Protein AF-0000000075266789 (afdb_homodimer)

InterPro domains:
  IPR006015 Universal stress protein A family [PR01438] (8-26)
  IPR006015 Universal stress protein A family [PR01438] (134-146)
  IPR006015 Universal stress protein A family [PR01438] (152-174)
  IPR006016 UspA [PF00582] (9-174)
  IPR014729 Rossmann-like alpha/beta/alpha sandwich fold [G3DSA:3.40.50.620] (1-177)

Organism: NCBI:txid747725

Secondary structure (DSSP, 8-state):
----GGGSEEEEEE--SSHHHHHHHHHHHHHT--TTTEEEEEEEEE---TTS--S--------S---GGGS-EEEE-GGGHHHHHHHHTTSTTHHHHHHHHHHHHHHHHTTT--EEEEEEES-HHHHHHHHHHHS--SEEEEES--TT--TT-SS-HHHHHHHHH-SS-EEEE-GGG-/----GGGSEEEEEE--SSHHHHHHHHHHHHHT--TTTEEEEEEEEE---TTS--STT------S---GGGS-EEEE-GGGHHHHHHHHTTSTTHHHHHHHHHHHHHHHHTTT--EEEEEEES-HHHHHHHHHHHS--SEEEEES--TT--TT-SS-HHHHHHHHH-SS-EEEE-GGG-

pLDDT: mean 83.66, std 18.79, range [30.84, 98.56]

Sequence (356 aa):
MSVSITEKRRVAIAYDGSEDAQRLFDWAVKNIIRPETDHIILLSAVKRDDKTSGAGLFGKKETAAPKSDDLPMLSTTVSRVNEAIKETENLPHGQTARQRLEAMSLSLQQLNISSEVHILWGEAKALIPRFTEAHKVDLLIVGSRGLGAVKSVFLGSVSDTCLKECPCPVLVVRNATVMSVSITEKRRVAIAYDGSEDAQRLFDWAVKNIIRPETDHIILLSAVKRDDKTSGAGLFGKKETAAPKSDDLPMLSTTVSRVNEAIKETENLPHGQTARQRLEAMSLSLQQLNISSEVHILWGEAKALIPRFTEAHKVDLLIVGSRGLGAVKSVFLGSVSDTCLKECPCPVLVVRNATV

Nearest PDB structures (foldseek):
  1mjh-assembly1_B  TM=8.069E-01  e=8.846E-08  Methanocaldococcus jannaschii
  1mjh-assembly1_A  TM=8.067E-01  e=2.292E-07  Methanocaldococcus jannaschii
  3s3t-assembly1_A  TM=7.444E-01  e=2.772E-07  Lactiplantibacillus plantarum
  2z09-assembly1_A  TM=7.387E-01  e=2.151E-07  Thermus thermophilus
  5ahw-assembly2_D  TM=7.347E-01  e=1.172E-05  Mycolicibacterium smegmatis MC2 155

Radius of gyration: 22.39 Å; Cα contacts (8 Å, |Δi|>4): 627; chains: 2; bounding box: 50×68×54 Å

Structure (mmCIF, N/CA/C/O backbone):
data_AF-0000000075266789-model_v1
#
loop_
_entity.id
_entity.type
_entity.pdbx_description
1 polymer 'UspA domain-containing protein'
#
loop_
_atom_site.group_PDB
_atom_site.id
_atom_site.type_symbol
_atom_site.label_atom_id
_atom_site.label_alt_id
_atom_site.label_comp_id
_atom_site.label_asym_id
_atom_site.label_entity_id
_atom_site.label_seq_id
_atom_site.pdbx_PDB_ins_code
_atom_site.Cartn_x
_atom_site.Cartn_y
_atom_site.Cartn_z
_atom_site.occupancy
_atom_site.B_iso_or_equiv
_atom_site.auth_seq_id
_atom_site.auth_comp_id
_atom_site.auth_asym_id
_atom_site.auth_atom_id
_atom_site.pdbx_PDB_model_num
ATOM 1 N N . MET A 1 1 ? -25.172 -7.234 -8.102 1 42.03 1 MET A N 1
ATOM 2 C CA . MET A 1 1 ? -24.906 -7.461 -9.523 1 42.03 1 MET A CA 1
ATOM 3 C C . MET A 1 1 ? -23.453 -7.836 -9.758 1 42.03 1 MET A C 1
ATOM 5 O O . MET A 1 1 ? -22.547 -7.203 -9.203 1 42.03 1 MET A O 1
ATOM 9 N N . SER A 1 2 ? -23.203 -9.148 -9.977 1 47.88 2 SER A N 1
ATOM 10 C CA . SER A 1 2 ? -21.906 -9.734 -10.289 1 47.88 2 SER A CA 1
ATOM 11 C C . SER A 1 2 ? -21.156 -8.898 -11.32 1 47.88 2 SER A C 1
ATOM 13 O O . SER A 1 2 ? -21.625 -8.734 -12.453 1 47.88 2 SER A O 1
ATOM 15 N N . VAL A 1 3 ? -20.531 -7.797 -10.859 1 51.22 3 VAL A N 1
ATOM 16 C CA . VAL A 1 3 ? -19.766 -7 -11.812 1 51.22 3 VAL A CA 1
ATOM 17 C C . VAL A 1 3 ? -18.969 -7.922 -12.734 1 51.22 3 VAL A C 1
ATOM 19 O O . VAL A 1 3 ? -18.547 -9 -12.32 1 51.22 3 VAL A O 1
ATOM 22 N N . SER A 1 4 ? -19.188 -7.809 -14.008 1 55.56 4 SER A N 1
ATOM 23 C CA . SER A 1 4 ? -18.422 -8.586 -14.984 1 55.56 4 SER A CA 1
ATOM 24 C C . SER A 1 4 ? -16.938 -8.633 -14.625 1 55.56 4 SER A C 1
ATOM 26 O O . SER A 1 4 ? -16.422 -7.715 -13.984 1 55.56 4 SER A O 1
ATOM 28 N N . ILE A 1 5 ? -16.359 -9.82 -14.547 1 55.38 5 ILE A N 1
ATOM 29 C CA . ILE A 1 5 ? -14.953 -10.078 -14.211 1 55.38 5 ILE A CA 1
ATOM 30 C C . ILE A 1 5 ? -14.078 -8.977 -14.805 1 55.38 5 ILE A C 1
ATOM 32 O O . ILE A 1 5 ? -13.086 -8.57 -14.195 1 55.38 5 ILE A O 1
ATOM 36 N N . THR A 1 6 ? -14.555 -8.414 -15.875 1 64.88 6 THR A N 1
ATOM 37 C CA . THR A 1 6 ? -13.766 -7.422 -16.594 1 64.88 6 THR A CA 1
ATOM 38 C C . THR A 1 6 ? -13.781 -6.086 -15.859 1 64.88 6 THR A C 1
ATOM 40 O O . THR A 1 6 ? -12.883 -5.262 -16.047 1 64.88 6 THR A O 1
ATOM 43 N N . GLU A 1 7 ? -14.602 -6.008 -14.891 1 81.69 7 GLU A N 1
ATOM 44 C CA . GLU A 1 7 ? -14.734 -4.703 -14.242 1 81.69 7 GLU A CA 1
ATOM 45 C C . GLU A 1 7 ? -14.188 -4.742 -12.812 1 81.69 7 GLU A C 1
ATOM 47 O O . GLU A 1 7 ? -14.188 -3.727 -12.117 1 81.69 7 GLU A O 1
ATOM 52 N N . LYS A 1 8 ? -13.656 -5.988 -12.5 1 92.5 8 LYS A N 1
ATOM 53 C CA . LYS A 1 8 ? -13.195 -6.141 -11.125 1 92.5 8 LYS A CA 1
ATOM 54 C C . LYS A 1 8 ? -11.805 -5.543 -10.938 1 92.5 8 LYS A C 1
ATOM 56 O O . LYS A 1 8 ? -10.969 -5.613 -11.844 1 92.5 8 LYS A O 1
ATOM 61 N N . ARG A 1 9 ? -11.648 -4.969 -9.805 1 95.56 9 ARG A N 1
ATOM 62 C CA . ARG A 1 9 ? -10.312 -4.559 -9.406 1 95.56 9 ARG A CA 1
ATOM 63 C C . ARG A 1 9 ? -9.391 -5.766 -9.25 1 95.56 9 ARG A C 1
ATOM 65 O O . ARG A 1 9 ? -9.734 -6.723 -8.555 1 95.56 9 ARG A O 1
ATOM 72 N N . ARG A 1 10 ? -8.273 -5.75 -9.93 1 97.44 10 ARG A N 1
ATOM 73 C CA . ARG A 1 10 ? -7.328 -6.863 -9.906 1 97.44 10 ARG A CA 1
ATOM 74 C C . ARG A 1 10 ? -6.219 -6.617 -8.891 1 97.44 10 ARG A C 1
ATOM 76 O O . ARG A 1 10 ? -5.371 -5.742 -9.086 1 97.44 10 ARG A O 1
ATOM 83 N N . VAL A 1 11 ? -6.215 -7.406 -7.828 1 98.25 11 VAL A N 1
ATOM 84 C CA . VAL A 1 11 ? -5.258 -7.254 -6.738 1 98.25 11 VAL A CA 1
ATOM 85 C C . VAL A 1 11 ? -4.293 -8.438 -6.727 1 98.25 11 VAL A C 1
ATOM 87 O O . VAL A 1 11 ? -4.703 -9.578 -6.508 1 98.25 11 VAL A O 1
ATOM 90 N N . ALA A 1 12 ? -3.035 -8.117 -6.984 1 98.56 12 ALA A N 1
ATOM 91 C CA . ALA A 1 12 ? -2.006 -9.148 -6.941 1 98.56 12 ALA A CA 1
ATOM 92 C C . ALA A 1 12 ? -1.354 -9.219 -5.562 1 98.56 12 ALA A C 1
ATOM 94 O O . ALA A 1 12 ? -1.086 -8.188 -4.941 1 98.56 12 ALA A O 1
ATOM 95 N N . ILE A 1 13 ? -1.176 -10.398 -5.07 1 98.31 13 ILE A N 1
ATOM 96 C CA . ILE A 1 13 ? -0.512 -10.648 -3.793 1 98.31 13 ILE A CA 1
ATOM 97 C C . ILE A 1 13 ? 0.671 -11.586 -4.004 1 98.31 13 ILE A C 1
ATOM 99 O O . ILE A 1 13 ? 0.507 -12.695 -4.52 1 98.31 13 ILE A O 1
ATOM 103 N N . ALA A 1 14 ? 1.859 -11.102 -3.631 1 97.44 14 ALA A N 1
ATOM 104 C CA . ALA A 1 14 ? 3.039 -11.961 -3.67 1 97.44 14 ALA A CA 1
ATOM 105 C C . ALA A 1 14 ? 3.035 -12.953 -2.512 1 97.44 14 ALA A C 1
ATOM 107 O O . ALA A 1 14 ? 2.742 -12.586 -1.372 1 97.44 14 ALA A O 1
ATOM 108 N N . TYR A 1 15 ? 3.369 -14.195 -2.824 1 94.94 15 TYR A N 1
ATOM 109 C CA . TYR A 1 15 ? 3.275 -15.297 -1.874 1 94.94 15 TYR A CA 1
ATOM 110 C C . TYR A 1 15 ? 4.457 -16.25 -2.021 1 94.94 15 TYR A C 1
ATOM 112 O O . TYR A 1 15 ? 4.609 -16.906 -3.053 1 94.94 15 TYR A O 1
ATOM 120 N N . ASP A 1 16 ? 5.238 -16.391 -0.976 1 92 16 ASP A N 1
ATOM 121 C CA . ASP A 1 16 ? 6.441 -17.219 -1.118 1 92 16 ASP A CA 1
ATOM 122 C C . ASP A 1 16 ? 6.316 -18.516 -0.337 1 92 16 ASP A C 1
ATOM 124 O O . ASP A 1 16 ? 7.285 -19.266 -0.212 1 92 16 ASP A O 1
ATOM 128 N N . GLY A 1 17 ? 5.148 -18.797 0.257 1 91.12 17 GLY A N 1
ATOM 129 C CA . GLY A 1 17 ? 4.91 -20.062 0.935 1 91.12 17 GLY A CA 1
ATOM 130 C C . GLY A 1 17 ? 5.301 -20.031 2.4 1 91.12 17 GLY A C 1
ATOM 131 O O . GLY A 1 17 ? 5.082 -21.016 3.123 1 91.12 17 GLY A O 1
ATOM 132 N N . SER A 1 18 ? 5.902 -18.922 2.857 1 90.06 18 SER A N 1
ATOM 133 C CA . SER A 1 18 ? 6.301 -18.812 4.258 1 90.06 18 SER A CA 1
ATOM 134 C C . SER A 1 18 ? 5.098 -18.516 5.148 1 90.06 18 SER A C 1
ATOM 136 O O . SER A 1 18 ? 4.012 -18.203 4.656 1 90.06 18 SER A O 1
ATOM 138 N N . GLU A 1 19 ? 5.27 -18.703 6.461 1 90 19 GLU A N 1
ATOM 139 C CA . GLU A 1 19 ? 4.242 -18.344 7.434 1 90 19 GLU A CA 1
ATOM 140 C C . GLU A 1 19 ? 3.91 -16.844 7.363 1 90 19 GLU A C 1
ATOM 142 O O . GLU A 1 19 ? 2.75 -16.453 7.508 1 90 19 GLU A O 1
ATOM 147 N N . ASP A 1 20 ? 4.922 -16.094 7.098 1 90.62 20 ASP A N 1
ATOM 148 C CA . ASP A 1 20 ? 4.723 -14.648 6.977 1 90.62 20 ASP A CA 1
ATOM 149 C C . ASP A 1 20 ? 3.852 -14.312 5.766 1 90.62 20 ASP A C 1
ATOM 151 O O . ASP A 1 20 ? 3.021 -13.406 5.824 1 90.62 20 ASP A O 1
ATOM 155 N N . ALA A 1 21 ? 4.062 -15.023 4.699 1 92.88 21 ALA A N 1
ATOM 156 C CA . ALA A 1 21 ? 3.246 -14.812 3.504 1 92.88 21 ALA A CA 1
ATOM 157 C C . ALA A 1 21 ? 1.784 -15.164 3.77 1 92.88 21 ALA A C 1
ATOM 159 O O . ALA A 1 21 ? 0.879 -14.492 3.268 1 92.88 21 ALA A O 1
ATOM 160 N N . GLN A 1 22 ? 1.592 -16.219 4.578 1 93.44 22 GLN A N 1
ATOM 161 C CA . GLN A 1 22 ? 0.225 -16.578 4.938 1 93.44 22 GLN A CA 1
ATOM 162 C C . GLN A 1 22 ? -0.43 -15.492 5.785 1 93.44 22 GLN A C 1
ATOM 164 O O . GLN A 1 22 ? -1.587 -15.133 5.559 1 93.44 22 GLN A O 1
ATOM 169 N N . ARG A 1 23 ? 0.272 -15.016 6.73 1 93.88 23 ARG A N 1
ATOM 170 C CA . ARG A 1 23 ? -0.241 -13.93 7.559 1 93.88 23 ARG A CA 1
ATOM 171 C C . ARG A 1 23 ? -0.567 -12.703 6.711 1 93.88 23 ARG A C 1
ATOM 173 O O . ARG A 1 23 ? -1.593 -12.055 6.922 1 93.88 23 ARG A O 1
ATOM 180 N N . LEU A 1 24 ? 0.31 -12.453 5.77 1 95 24 LEU A N 1
ATOM 181 C CA . LEU A 1 24 ? 0.078 -11.344 4.855 1 95 24 LEU A CA 1
ATOM 182 C C . LEU A 1 24 ? -1.199 -11.562 4.051 1 95 24 LEU A C 1
ATOM 184 O O . LEU A 1 24 ? -1.998 -10.633 3.885 1 95 24 LEU A O 1
ATOM 188 N N . PHE A 1 25 ? -1.361 -12.695 3.594 1 95.25 25 PHE A N 1
ATOM 189 C CA . PHE A 1 25 ? -2.557 -13.031 2.828 1 95.25 25 PHE A CA 1
ATOM 190 C C . PHE A 1 25 ? -3.814 -12.797 3.658 1 95.25 25 PHE A C 1
ATOM 192 O O . PHE A 1 25 ? -4.738 -12.109 3.213 1 95.25 25 PHE A O 1
ATOM 199 N N . ASP A 1 26 ? -3.807 -13.328 4.84 1 95.44 26 ASP A N 1
ATOM 200 C CA . ASP A 1 26 ? -4.965 -13.195 5.719 1 95.44 26 ASP A CA 1
ATOM 201 C C . ASP A 1 26 ? -5.254 -11.727 6.023 1 95.44 26 ASP A C 1
ATOM 203 O O . ASP A 1 26 ? -6.41 -11.289 5.98 1 95.44 26 ASP A O 1
ATOM 207 N N . TRP A 1 27 ? -4.234 -11.008 6.301 1 95.75 27 TRP A N 1
ATOM 208 C CA . TRP A 1 27 ? -4.375 -9.586 6.582 1 95.75 27 TRP A CA 1
ATOM 209 C C . TRP A 1 27 ? -4.926 -8.836 5.371 1 95.75 27 TRP A C 1
ATOM 211 O O . TRP A 1 27 ? -5.805 -7.98 5.512 1 95.75 27 TRP A O 1
ATOM 221 N N . ALA A 1 28 ? -4.391 -9.117 4.168 1 96.94 28 ALA A N 1
ATOM 222 C CA . ALA A 1 28 ? -4.82 -8.453 2.938 1 96.94 28 ALA A CA 1
ATOM 223 C C . ALA A 1 28 ? -6.297 -8.719 2.658 1 96.94 28 ALA A C 1
ATOM 225 O O . ALA A 1 28 ? -7.031 -7.812 2.264 1 96.94 28 ALA A O 1
ATOM 226 N N . VAL A 1 29 ? -6.699 -9.914 2.863 1 95.88 29 VAL A N 1
ATOM 227 C CA . VAL A 1 29 ? -8.094 -10.297 2.652 1 95.88 29 VAL A CA 1
ATOM 228 C C . VAL A 1 29 ? -8.992 -9.516 3.607 1 95.88 29 VAL A C 1
ATOM 230 O O . VAL A 1 29 ? -10.031 -8.984 3.197 1 95.88 29 VAL A O 1
ATOM 233 N N . LYS A 1 30 ? -8.531 -9.375 4.789 1 94.19 30 LYS A N 1
ATOM 234 C CA . LYS A 1 30 ? -9.328 -8.719 5.82 1 94.19 30 LYS A CA 1
ATOM 235 C C . LYS A 1 30 ? -9.352 -7.207 5.613 1 94.19 30 LYS A C 1
ATOM 237 O O . LYS A 1 30 ? -10.391 -6.566 5.809 1 94.19 30 LYS A O 1
ATOM 242 N N . ASN A 1 31 ? -8.297 -6.648 5.137 1 95.06 31 ASN A N 1
ATOM 243 C CA . ASN A 1 31 ? -8.148 -5.199 5.254 1 95.06 31 ASN A CA 1
ATOM 244 C C . ASN A 1 31 ? -8.211 -4.52 3.889 1 95.06 31 ASN A C 1
ATOM 246 O O . ASN A 1 31 ? -8.453 -3.312 3.805 1 95.06 31 ASN A O 1
ATOM 250 N N . ILE A 1 32 ? -7.969 -5.254 2.844 1 97.12 32 ILE A N 1
ATOM 251 C CA . ILE A 1 32 ? -7.82 -4.602 1.548 1 97.12 32 ILE A CA 1
ATOM 252 C C . ILE A 1 32 ? -8.844 -5.16 0.566 1 97.12 32 ILE A C 1
ATOM 254 O O . ILE A 1 32 ? -9.531 -4.402 -0.126 1 97.12 32 ILE A O 1
ATOM 258 N N . ILE A 1 33 ? -9.047 -6.453 0.526 1 96.75 33 ILE A N 1
ATOM 259 C CA . ILE A 1 33 ? -9.805 -7.145 -0.511 1 96.75 33 ILE A CA 1
ATOM 260 C C . ILE A 1 33 ? -11.297 -6.918 -0.299 1 96.75 33 ILE A C 1
ATOM 262 O O . ILE A 1 33 ? -11.789 -6.977 0.833 1 96.75 33 ILE A O 1
ATOM 266 N N . ARG A 1 34 ? -11.922 -6.664 -1.347 1 94.31 34 ARG A N 1
ATOM 267 C CA . ARG A 1 34 ? -13.375 -6.633 -1.427 1 94.31 34 ARG A CA 1
ATOM 268 C C . ARG A 1 34 ? -13.906 -7.82 -2.227 1 94.31 34 ARG A C 1
ATOM 270 O O . ARG A 1 34 ? -13.844 -7.82 -3.457 1 94.31 34 ARG A O 1
ATOM 277 N N . PRO A 1 35 ? -14.461 -8.773 -1.57 1 91.44 35 PRO A N 1
ATOM 278 C CA . PRO A 1 35 ? -14.812 -10.039 -2.225 1 91.44 35 PRO A CA 1
ATOM 279 C C . PRO A 1 35 ? -15.758 -9.852 -3.41 1 91.44 35 PRO A C 1
ATOM 281 O O . PRO A 1 35 ? -15.656 -10.57 -4.406 1 91.44 35 PRO A O 1
ATOM 284 N N . GLU A 1 36 ? -16.547 -8.867 -3.367 1 90.06 36 GLU A N 1
ATOM 285 C CA . GLU A 1 36 ? -17.578 -8.719 -4.387 1 90.06 36 GLU A CA 1
ATOM 286 C C . GLU A 1 36 ? -17.031 -8.023 -5.629 1 90.06 36 GLU A C 1
ATOM 288 O O . GLU A 1 36 ? -17.531 -8.219 -6.734 1 90.06 36 GLU A O 1
ATOM 293 N N . THR A 1 37 ? -15.984 -7.293 -5.434 1 93.56 37 THR A N 1
ATOM 294 C CA . THR A 1 37 ? -15.594 -6.434 -6.547 1 93.56 37 THR A CA 1
ATOM 295 C C . THR A 1 37 ? -14.148 -6.691 -6.949 1 93.56 37 THR A C 1
ATOM 297 O O . THR A 1 37 ? -13.664 -6.145 -7.945 1 93.56 37 THR A O 1
ATOM 300 N N . ASP A 1 38 ? -13.5 -7.613 -6.246 1 96.31 38 ASP A N 1
ATOM 301 C CA . ASP A 1 38 ? -12.086 -7.812 -6.523 1 96.31 38 ASP A CA 1
ATOM 302 C C . ASP A 1 38 ? -11.844 -9.164 -7.188 1 96.31 38 ASP A C 1
ATOM 304 O O . ASP A 1 38 ? -12.656 -10.086 -7.055 1 96.31 38 ASP A O 1
ATOM 308 N N . HIS A 1 39 ? -10.828 -9.172 -7.957 1 96.81 39 HIS A N 1
ATOM 309 C CA . HIS A 1 39 ? -10.188 -10.375 -8.461 1 96.81 39 HIS A CA 1
ATOM 310 C C . HIS A 1 39 ? -8.789 -10.539 -7.867 1 96.81 39 HIS A C 1
ATOM 312 O O . HIS A 1 39 ? -7.938 -9.664 -8.023 1 96.81 39 HIS A O 1
ATOM 318 N N . ILE A 1 40 ? -8.586 -11.672 -7.172 1 97.5 40 ILE A N 1
ATOM 319 C CA . ILE A 1 40 ? -7.297 -11.875 -6.516 1 97.5 40 ILE A CA 1
ATOM 320 C C . ILE A 1 40 ? -6.355 -12.633 -7.449 1 97.5 40 ILE A C 1
ATOM 322 O O . ILE A 1 40 ? -6.738 -13.648 -8.031 1 97.5 40 ILE A O 1
ATOM 326 N N . ILE A 1 41 ? -5.156 -12.117 -7.605 1 97.81 41 ILE A N 1
ATOM 327 C CA . ILE A 1 41 ? -4.066 -12.781 -8.312 1 97.81 41 ILE A CA 1
ATOM 328 C C . ILE A 1 41 ? -2.977 -13.18 -7.324 1 97.81 41 ILE A C 1
ATOM 330 O O . ILE A 1 41 ? -2.27 -12.328 -6.789 1 97.81 41 ILE A O 1
ATOM 334 N N . LEU A 1 42 ? -2.83 -14.422 -7.051 1 97.69 42 LEU A N 1
ATOM 335 C CA . LEU A 1 42 ? -1.76 -14.891 -6.176 1 97.69 42 LEU A CA 1
ATOM 336 C C . LEU A 1 42 ? -0.529 -15.281 -6.984 1 97.69 42 LEU A C 1
ATOM 338 O O . LEU A 1 42 ? -0.619 -16.109 -7.895 1 97.69 42 LEU A O 1
ATOM 342 N N . LEU A 1 43 ? 0.566 -14.648 -6.668 1 97.62 43 LEU A N 1
ATOM 343 C CA . LEU A 1 43 ? 1.812 -14.836 -7.402 1 97.62 43 LEU A CA 1
ATOM 344 C C . LEU A 1 43 ? 2.871 -15.484 -6.52 1 97.62 43 LEU A C 1
ATOM 346 O O . LEU A 1 43 ? 3.131 -15.023 -5.41 1 97.62 43 LEU A O 1
ATOM 350 N N . SER A 1 44 ? 3.477 -16.516 -7.055 1 96.62 44 SER A N 1
ATOM 351 C CA . SER A 1 44 ? 4.605 -17.141 -6.371 1 96.62 44 SER A CA 1
ATOM 352 C C . SER A 1 44 ? 5.738 -17.438 -7.344 1 96.62 44 SER A C 1
ATOM 354 O O . SER A 1 44 ? 5.52 -18.062 -8.383 1 96.62 44 SER A O 1
ATOM 356 N N . ALA A 1 45 ? 6.879 -16.984 -6.992 1 95 45 ALA A N 1
ATOM 357 C CA . ALA A 1 45 ? 8.055 -17.297 -7.793 1 95 45 ALA A CA 1
ATOM 358 C C . ALA A 1 45 ? 8.797 -18.516 -7.23 1 95 45 ALA A C 1
ATOM 360 O O . ALA A 1 45 ? 8.945 -18.641 -6.012 1 95 45 ALA A O 1
ATOM 361 N N . VAL A 1 46 ? 9.172 -19.375 -8.094 1 91.62 46 VAL A N 1
ATOM 362 C CA . VAL A 1 46 ? 9.945 -20.562 -7.738 1 91.62 46 VAL A CA 1
ATOM 363 C C . VAL A 1 46 ? 11.25 -20.594 -8.531 1 91.62 46 VAL A C 1
ATOM 365 O O . VAL A 1 46 ? 11.234 -20.641 -9.766 1 91.62 46 VAL A O 1
ATOM 368 N N . LYS A 1 47 ? 12.383 -20.359 -7.758 1 82.5 47 LYS A N 1
ATOM 369 C CA . LYS A 1 47 ? 13.695 -20.328 -8.406 1 82.5 47 LYS A CA 1
ATOM 370 C C . LYS A 1 47 ? 14.062 -21.688 -8.984 1 82.5 47 LYS A C 1
ATOM 372 O O . LYS A 1 47 ? 13.828 -22.719 -8.344 1 82.5 47 LYS A O 1
ATOM 377 N N . ARG A 1 48 ? 14.469 -21.609 -10.273 1 64.94 48 ARG A N 1
ATOM 378 C CA . ARG A 1 48 ? 14.977 -22.828 -10.898 1 64.94 48 ARG A CA 1
ATOM 379 C C . ARG A 1 48 ? 16.375 -23.156 -10.398 1 64.94 48 ARG A C 1
ATOM 381 O O . ARG A 1 48 ? 17.203 -22.266 -10.195 1 64.94 48 ARG A O 1
ATOM 388 N N . ASP A 1 49 ? 16.562 -23.969 -9.523 1 53.38 49 ASP A N 1
ATOM 389 C CA . ASP A 1 49 ? 17.938 -24.391 -9.234 1 53.38 49 ASP A CA 1
ATOM 390 C C . ASP A 1 49 ? 18.766 -24.5 -10.516 1 53.38 49 ASP A C 1
ATOM 392 O O . ASP A 1 49 ? 18.344 -25.172 -11.461 1 53.38 49 ASP A O 1
ATOM 396 N N . ASP A 1 50 ? 19.328 -23.422 -11.023 1 44.62 50 ASP A N 1
ATOM 397 C CA . ASP A 1 50 ? 20.219 -23.484 -12.172 1 44.62 50 ASP A CA 1
ATOM 398 C C . ASP A 1 50 ? 21.156 -24.688 -12.102 1 44.62 50 ASP A C 1
ATOM 400 O O . ASP A 1 50 ? 22.219 -24.703 -12.727 1 44.62 50 ASP A O 1
ATOM 404 N N . LYS A 1 51 ? 21.234 -25.656 -11.359 1 43.78 51 LYS A N 1
ATOM 405 C CA . LYS A 1 51 ? 22.344 -26.516 -11.805 1 43.78 51 LYS A CA 1
ATOM 406 C C . LYS A 1 51 ? 22.281 -26.75 -13.312 1 43.78 51 LYS A C 1
ATOM 408 O O . LYS A 1 51 ? 23.281 -27.062 -13.938 1 43.78 51 LYS A O 1
ATOM 413 N N . THR A 1 52 ? 21.234 -27.109 -13.922 1 37.75 52 THR A N 1
ATOM 414 C CA . THR A 1 52 ? 21.391 -27.547 -15.305 1 37.75 52 THR A CA 1
ATOM 415 C C . THR A 1 52 ? 21.344 -26.359 -16.266 1 37.75 52 THR A C 1
ATOM 417 O O . THR A 1 52 ? 21.219 -26.547 -17.469 1 37.75 52 THR A O 1
ATOM 420 N N . SER A 1 53 ? 20.891 -25.219 -15.969 1 38.66 53 SER A N 1
ATOM 421 C CA . SER A 1 53 ? 20.859 -24.281 -17.094 1 38.66 53 SER A CA 1
ATOM 422 C C . SER A 1 53 ? 22.266 -23.875 -17.516 1 38.66 53 SER A C 1
ATOM 424 O O . SER A 1 53 ? 23.062 -23.422 -16.703 1 38.66 53 SER A O 1
ATOM 426 N N . GLY A 1 54 ? 22.906 -24.484 -18.531 1 34.75 54 GLY A N 1
ATOM 427 C CA . GLY A 1 54 ? 23.922 -23.906 -19.406 1 34.75 54 GLY A CA 1
ATOM 428 C C . GLY A 1 54 ? 23.688 -22.438 -19.703 1 34.75 54 GLY A C 1
ATOM 429 O O . GLY A 1 54 ? 22.547 -21.984 -19.75 1 34.75 54 GLY A O 1
ATOM 430 N N . ALA A 1 55 ? 24.5 -21.406 -19.266 1 37.53 55 ALA A N 1
ATOM 431 C CA . ALA A 1 55 ? 24.688 -19.969 -19.422 1 37.53 55 ALA A CA 1
ATOM 432 C C . ALA A 1 55 ? 24.25 -19.5 -20.812 1 37.53 55 ALA A C 1
ATOM 434 O O . ALA A 1 55 ? 24.312 -18.312 -21.109 1 37.53 55 ALA A O 1
ATOM 435 N N . GLY A 1 56 ? 24.281 -20.328 -21.859 1 33.22 56 GLY A N 1
ATOM 436 C CA . GLY A 1 56 ? 24.562 -19.797 -23.188 1 33.22 56 GLY A CA 1
ATOM 437 C C . GLY A 1 56 ? 23.5 -18.828 -23.672 1 33.22 56 GLY A C 1
ATOM 438 O O . GLY A 1 56 ? 23.828 -17.766 -24.219 1 33.22 56 GLY A O 1
ATOM 439 N N . LEU A 1 57 ? 22.234 -19.266 -24.062 1 31.11 57 LEU A N 1
ATOM 440 C CA . LEU A 1 57 ? 21.531 -18.656 -25.203 1 31.11 57 LEU A CA 1
ATOM 441 C C . LEU A 1 57 ? 20.734 -17.438 -24.75 1 31.11 57 LEU A C 1
ATOM 443 O O . LEU A 1 57 ? 19.812 -17 -25.438 1 31.11 57 LEU A O 1
ATOM 447 N N . PHE A 1 58 ? 20.781 -16.953 -23.453 1 35.91 58 PHE A N 1
ATOM 448 C CA . PHE A 1 58 ? 19.938 -15.773 -23.375 1 35.91 58 PHE A CA 1
ATOM 449 C C . PHE A 1 58 ? 20.5 -14.648 -24.25 1 35.91 58 PHE A C 1
ATOM 451 O O . PHE A 1 58 ? 21.438 -13.969 -23.844 1 35.91 58 PHE A O 1
ATOM 458 N N . GLY A 1 59 ? 20.594 -14.797 -25.422 1 32.22 59 GLY A N 1
ATOM 459 C CA . GLY A 1 59 ? 20.875 -13.688 -26.328 1 32.22 59 GLY A CA 1
ATOM 460 C C . GLY A 1 59 ? 20.125 -12.422 -25.969 1 32.22 59 GLY A C 1
ATOM 461 O O . GLY A 1 59 ? 19.109 -12.477 -25.266 1 32.22 59 GLY A O 1
ATOM 462 N N . LYS A 1 60 ? 20.703 -11.266 -25.969 1 34.19 60 LYS A N 1
ATOM 463 C CA . LYS A 1 60 ? 20.422 -9.844 -25.812 1 34.19 60 LYS A CA 1
ATOM 464 C C . LYS A 1 60 ? 19.078 -9.492 -26.438 1 34.19 60 LYS A C 1
ATOM 466 O O . LYS A 1 60 ? 18.781 -8.312 -26.672 1 34.19 60 LYS A O 1
ATOM 471 N N . LYS A 1 61 ? 18.344 -10.398 -27.156 1 31.3 61 LYS A N 1
ATOM 472 C CA . LYS A 1 61 ? 17.594 -9.641 -28.156 1 31.3 61 LYS A CA 1
ATOM 473 C C . LYS A 1 61 ? 16.766 -8.539 -27.484 1 31.3 61 LYS A C 1
ATOM 475 O O . LYS A 1 61 ? 16.578 -8.547 -26.266 1 31.3 61 LYS A O 1
ATOM 480 N N . GLU A 1 62 ? 15.547 -8.094 -28.188 1 33.66 62 GLU A N 1
ATOM 481 C CA . GLU A 1 62 ? 14.789 -6.883 -28.5 1 33.66 62 GLU A CA 1
ATOM 482 C C . GLU A 1 62 ? 13.992 -6.414 -27.281 1 33.66 62 GLU A C 1
ATOM 484 O O . GLU A 1 62 ? 13.602 -7.223 -26.438 1 33.66 62 GLU A O 1
ATOM 489 N N . THR A 1 63 ? 14.023 -5.125 -26.891 1 37.25 63 THR A N 1
ATOM 490 C CA . THR A 1 63 ? 13.5 -4.023 -26.109 1 37.25 63 THR A CA 1
ATOM 491 C C . THR A 1 63 ? 12 -4.188 -25.875 1 37.25 63 THR A C 1
ATOM 493 O O . THR A 1 63 ? 11.336 -3.271 -25.391 1 37.25 63 THR A O 1
ATOM 496 N N . ALA A 1 64 ? 11.266 -5.027 -26.625 1 37.75 64 ALA A N 1
ATOM 497 C CA . ALA A 1 64 ? 9.812 -4.844 -26.609 1 37.75 64 ALA A CA 1
ATOM 498 C C . ALA A 1 64 ? 9.219 -5.375 -25.297 1 37.75 64 ALA A C 1
ATOM 500 O O . ALA A 1 64 ? 9.766 -6.285 -24.688 1 37.75 64 ALA A O 1
ATOM 501 N N . ALA A 1 65 ? 8.297 -4.582 -24.75 1 44.03 65 ALA A N 1
ATOM 502 C CA . ALA A 1 65 ? 7.512 -4.969 -23.578 1 44.03 65 ALA A CA 1
ATOM 503 C C . ALA A 1 65 ? 7.125 -6.441 -23.641 1 44.03 65 ALA A C 1
ATOM 505 O O . ALA A 1 65 ? 6.609 -6.914 -24.656 1 44.03 65 ALA A O 1
ATOM 506 N N . PRO A 1 66 ? 7.781 -7.43 -22.891 1 46.94 66 PRO A N 1
ATOM 507 C CA . PRO A 1 66 ? 7.379 -8.828 -23.016 1 46.94 66 PRO A CA 1
ATOM 508 C C . PRO A 1 66 ? 5.863 -9.008 -23.078 1 46.94 66 PRO A C 1
ATOM 510 O O . PRO A 1 66 ? 5.121 -8.25 -22.453 1 46.94 66 PRO A O 1
ATOM 513 N N . LYS A 1 67 ? 5.355 -9.43 -24.172 1 50.69 67 LYS A N 1
ATOM 514 C CA . LYS A 1 67 ? 3.957 -9.852 -24.266 1 50.69 67 LYS A CA 1
ATOM 515 C C . LYS A 1 67 ? 3.627 -10.906 -23.203 1 50.69 67 LYS A C 1
ATOM 517 O O . LYS A 1 67 ? 4.5 -11.672 -22.797 1 50.69 67 LYS A O 1
ATOM 522 N N . SER A 1 68 ? 2.455 -10.727 -22.344 1 54.34 68 SER A N 1
ATOM 523 C CA . SER A 1 68 ? 1.969 -11.672 -21.344 1 54.34 68 SER A CA 1
ATOM 524 C C . SER A 1 68 ? 2.379 -13.102 -21.688 1 54.34 68 SER A C 1
ATOM 526 O O . SER A 1 68 ? 2.74 -13.883 -20.812 1 54.34 68 SER A O 1
ATOM 528 N N . ASP A 1 69 ? 2.475 -13.406 -22.969 1 60.38 69 ASP A N 1
ATOM 529 C CA . ASP A 1 69 ? 2.652 -14.766 -23.469 1 60.38 69 ASP A CA 1
ATOM 530 C C . ASP A 1 69 ? 4.098 -15.227 -23.297 1 60.38 69 ASP A C 1
ATOM 532 O O . ASP A 1 69 ? 4.391 -16.422 -23.391 1 60.38 69 ASP A O 1
ATOM 536 N N . ASP A 1 70 ? 4.883 -14.305 -22.75 1 73.75 70 ASP A N 1
ATOM 537 C CA . ASP A 1 70 ? 6.293 -14.672 -22.828 1 73.75 70 ASP A CA 1
ATOM 538 C C . ASP A 1 70 ? 6.887 -14.852 -21.438 1 73.75 70 ASP A C 1
ATOM 540 O O . ASP A 1 70 ? 8.07 -15.164 -21.297 1 73.75 70 ASP A O 1
ATOM 544 N N . LEU A 1 71 ? 5.957 -14.883 -20.422 1 88.38 71 LEU A N 1
ATOM 545 C CA . LEU A 1 71 ? 6.535 -15.07 -19.094 1 88.38 71 LEU A CA 1
ATOM 546 C C . LEU A 1 71 ? 6.602 -16.547 -18.734 1 88.38 71 LEU A C 1
ATOM 548 O O . LEU A 1 71 ? 5.664 -17.297 -19 1 88.38 71 LEU A O 1
ATOM 552 N N . PRO A 1 72 ? 7.754 -17.031 -18.312 1 90.19 72 PRO A N 1
ATOM 553 C CA . PRO A 1 72 ? 7.801 -18.391 -17.797 1 90.19 72 PRO A CA 1
ATOM 554 C C . PRO A 1 72 ? 6.945 -18.594 -16.547 1 90.19 72 PRO A C 1
ATOM 556 O O . PRO A 1 72 ? 7.359 -18.234 -15.445 1 90.19 72 PRO A O 1
ATOM 559 N N . MET A 1 73 ? 5.75 -19.141 -16.875 1 92.38 73 MET A N 1
ATOM 560 C CA . MET A 1 73 ? 4.848 -19.266 -15.742 1 92.38 73 MET A CA 1
ATOM 561 C C . MET A 1 73 ? 3.818 -20.375 -15.977 1 92.38 73 MET A C 1
ATOM 563 O O . MET A 1 73 ? 3.582 -20.766 -17.125 1 92.38 73 MET A O 1
ATOM 567 N N . LEU A 1 74 ? 3.395 -20.875 -14.938 1 92.44 74 LEU A N 1
ATOM 568 C CA . LEU A 1 74 ? 2.211 -21.719 -14.906 1 92.44 74 LEU A CA 1
ATOM 569 C C . LEU A 1 74 ? 1.022 -20.984 -14.305 1 92.44 74 LEU A C 1
ATOM 571 O O . LEU A 1 74 ? 1.136 -20.391 -13.227 1 92.44 74 LEU A O 1
ATOM 575 N N . SER A 1 75 ? -0.044 -20.969 -15.055 1 95.06 75 SER A N 1
ATOM 576 C CA . SER A 1 75 ? -1.249 -20.266 -14.625 1 95.06 75 SER A CA 1
ATOM 577 C C . SER A 1 75 ? -2.412 -21.219 -14.43 1 95.06 75 SER A C 1
ATOM 579 O O . SER A 1 75 ? -2.598 -22.156 -15.219 1 95.06 75 SER A O 1
ATOM 581 N N . THR A 1 76 ? -3.152 -21 -13.328 1 94.69 76 THR A N 1
ATOM 582 C CA . THR A 1 76 ? -4.312 -21.859 -13.094 1 94.69 76 THR A CA 1
ATOM 583 C C . THR A 1 76 ? -5.328 -21.141 -12.195 1 94.69 76 THR A C 1
ATOM 585 O O . THR A 1 76 ? -5.141 -19.984 -11.836 1 94.69 76 THR A O 1
ATOM 588 N N . THR A 1 77 ? -6.461 -21.75 -12.016 1 93.88 77 THR A N 1
ATOM 589 C CA . THR A 1 77 ? -7.496 -21.312 -11.086 1 93.88 77 THR A CA 1
ATOM 590 C C . THR A 1 77 ? -7.703 -22.344 -9.984 1 93.88 77 THR A C 1
ATOM 592 O O . THR A 1 77 ? -7.203 -23.469 -10.07 1 93.88 77 THR A O 1
ATOM 595 N N . VAL A 1 78 ? -8.438 -21.859 -9.031 1 91.56 78 VAL A N 1
ATOM 596 C CA . VAL A 1 78 ? -8.68 -22.734 -7.891 1 91.56 78 VAL A CA 1
ATOM 597 C C . VAL A 1 78 ? -9.398 -24 -8.359 1 91.56 78 VAL A C 1
ATOM 599 O O . VAL A 1 78 ? -9.102 -25.094 -7.895 1 91.56 78 VAL A O 1
ATOM 602 N N . SER A 1 79 ? -10.242 -23.875 -9.297 1 91.06 79 SER A N 1
ATOM 603 C CA . SER A 1 79 ? -11.039 -25 -9.773 1 91.06 79 SER A CA 1
ATOM 604 C C . SER A 1 79 ? -10.211 -25.953 -10.625 1 91.06 79 SER A C 1
ATOM 606 O O . SER A 1 79 ? -10.586 -27.109 -10.805 1 91.06 79 SER A O 1
ATOM 608 N N . ARG A 1 80 ? -9.047 -25.594 -11.07 1 93.19 80 ARG A N 1
ATOM 609 C CA . ARG A 1 80 ? -8.242 -26.422 -11.969 1 93.19 80 ARG A CA 1
ATOM 610 C C . ARG A 1 80 ? -6.883 -26.734 -11.359 1 93.19 80 ARG A C 1
ATOM 612 O O . ARG A 1 80 ? -5.949 -27.125 -12.07 1 93.19 80 ARG A O 1
ATOM 619 N N . VAL A 1 81 ? -6.844 -26.531 -10.133 1 93.19 81 VAL A N 1
ATOM 620 C CA . VAL A 1 81 ? -5.543 -26.594 -9.469 1 93.19 81 VAL A CA 1
ATOM 621 C C . VAL A 1 81 ? -4.988 -28.016 -9.562 1 93.19 81 VAL A C 1
ATOM 623 O O . VAL A 1 81 ? -3.777 -28.203 -9.695 1 93.19 81 VAL A O 1
ATOM 626 N N . ASN A 1 82 ? -5.754 -29 -9.531 1 92.56 82 ASN A N 1
ATOM 627 C CA . ASN A 1 82 ? -5.297 -30.391 -9.594 1 92.56 82 ASN A CA 1
ATOM 628 C C . ASN A 1 82 ? -4.605 -30.688 -10.914 1 92.56 82 ASN A C 1
ATOM 630 O O . ASN A 1 82 ? -3.609 -31.422 -10.945 1 92.56 82 ASN A O 1
ATOM 634 N N . GLU A 1 83 ? -5.148 -30.172 -11.961 1 92.94 83 GLU A N 1
ATOM 635 C CA . GLU A 1 83 ? -4.512 -30.312 -13.266 1 92.94 83 GLU A CA 1
ATOM 636 C C . GLU A 1 83 ? -3.135 -29.656 -13.289 1 92.94 83 GLU A C 1
ATOM 638 O O . GLU A 1 83 ? -2.18 -30.219 -13.828 1 92.94 83 GLU A O 1
ATOM 643 N N . ALA A 1 84 ? -3.102 -28.516 -12.727 1 91.5 84 ALA A N 1
ATOM 644 C CA . ALA A 1 84 ? -1.839 -27.781 -12.672 1 91.5 84 ALA A CA 1
ATOM 645 C C . ALA A 1 84 ? -0.806 -28.531 -11.836 1 91.5 84 ALA A C 1
ATOM 647 O O . ALA A 1 84 ? 0.372 -28.594 -12.203 1 91.5 84 ALA A O 1
ATOM 648 N N . ILE A 1 85 ? -1.218 -29.094 -10.766 1 91.62 85 ILE A N 1
ATOM 649 C CA . ILE A 1 85 ? -0.328 -29.844 -9.883 1 91.62 85 ILE A CA 1
ATOM 650 C C . ILE A 1 85 ? 0.279 -31.016 -10.641 1 91.62 85 ILE A C 1
ATOM 652 O O . ILE A 1 85 ? 1.48 -31.281 -10.547 1 91.62 85 ILE A O 1
ATOM 656 N N . LYS A 1 86 ? -0.488 -31.641 -11.383 1 90.81 86 LYS A N 1
ATOM 657 C CA . LYS A 1 86 ? -0.004 -32.781 -12.18 1 90.81 86 LYS A CA 1
ATOM 658 C C . LYS A 1 86 ? 1.067 -32.312 -13.172 1 90.81 86 LYS A C 1
ATOM 660 O O . LYS A 1 86 ? 2.037 -33.031 -13.414 1 90.81 86 LYS A O 1
ATOM 665 N N . GLU A 1 87 ? 0.799 -31.156 -13.656 1 87.62 87 GLU A N 1
ATOM 666 C CA . GLU A 1 87 ? 1.734 -30.609 -14.641 1 87.62 87 GLU A CA 1
ATOM 667 C C . GLU A 1 87 ? 3.092 -30.312 -14.008 1 87.62 87 GLU A C 1
ATOM 669 O O . GLU A 1 87 ? 4.117 -30.344 -14.688 1 87.62 87 GLU A O 1
ATOM 674 N N . THR A 1 88 ? 3.088 -30.047 -12.781 1 86.19 88 THR A N 1
ATOM 675 C CA . THR A 1 88 ? 4.336 -29.656 -12.125 1 86.19 88 THR A CA 1
ATOM 676 C C . THR A 1 88 ? 5.152 -30.906 -11.766 1 86.19 88 THR A C 1
ATOM 678 O O . THR A 1 88 ? 6.352 -30.797 -11.492 1 86.19 88 THR A O 1
ATOM 681 N N . GLU A 1 89 ? 4.562 -32.062 -11.625 1 81.38 89 GLU A N 1
ATOM 682 C CA . GLU A 1 89 ? 5.199 -33.281 -11.156 1 81.38 89 GLU A CA 1
ATOM 683 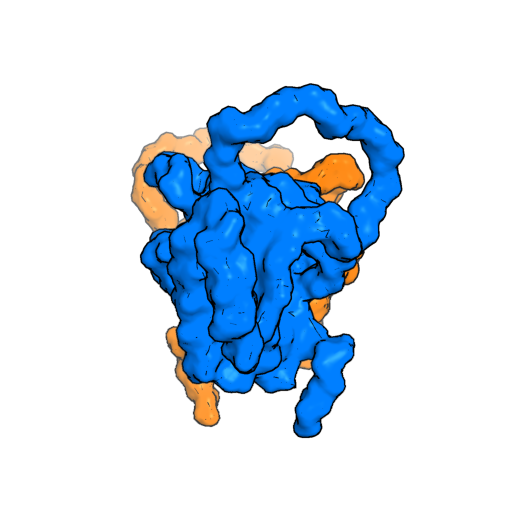C C . GLU A 1 89 ? 6.43 -33.625 -11.992 1 81.38 89 GLU A C 1
ATOM 685 O O . GLU A 1 89 ? 7.41 -34.156 -11.469 1 81.38 89 GLU A O 1
ATOM 690 N N . ASN A 1 90 ? 6.477 -33.219 -13.25 1 77.75 90 ASN A N 1
ATOM 691 C CA . ASN A 1 90 ? 7.578 -33.594 -14.133 1 77.75 90 ASN A CA 1
ATOM 692 C C . ASN A 1 90 ? 8.555 -32.438 -14.328 1 77.75 90 ASN A C 1
ATOM 694 O O . ASN A 1 90 ? 9.461 -32.531 -15.156 1 77.75 90 ASN A O 1
ATOM 698 N N . LEU A 1 91 ? 8.266 -31.406 -13.57 1 77.81 91 LEU A N 1
ATOM 699 C CA . LEU A 1 91 ? 9.109 -30.234 -13.734 1 77.81 91 LEU A CA 1
ATOM 700 C C . LEU A 1 91 ? 10.18 -30.188 -12.648 1 77.81 91 LEU A C 1
ATOM 702 O O . LEU A 1 91 ? 9.984 -30.719 -11.555 1 77.81 91 LEU A O 1
ATOM 706 N N . PRO A 1 92 ? 11.414 -29.656 -13.055 1 75.38 92 PRO A N 1
ATOM 707 C CA . PRO A 1 92 ? 12.359 -29.359 -11.977 1 75.38 92 PRO A CA 1
ATOM 708 C C . PRO A 1 92 ? 11.75 -28.469 -10.891 1 75.38 92 PRO A C 1
ATOM 710 O O . PRO A 1 92 ? 10.992 -27.547 -11.195 1 75.38 92 PRO A O 1
ATOM 713 N N . HIS A 1 93 ? 11.852 -28.75 -9.672 1 79.06 93 HIS A N 1
ATOM 714 C CA . HIS A 1 93 ? 11.297 -28.047 -8.523 1 79.06 93 HIS A CA 1
ATOM 715 C C . HIS A 1 93 ? 9.789 -28.219 -8.438 1 79.06 93 HIS A C 1
ATOM 717 O O . HIS A 1 93 ? 9.078 -27.359 -7.918 1 79.06 93 HIS A O 1
ATOM 723 N N . GLY A 1 94 ? 9.375 -29.234 -9.039 1 83.19 94 GLY A N 1
ATOM 724 C CA . GLY A 1 94 ? 7.961 -29.562 -9.07 1 83.19 94 GLY A CA 1
ATOM 725 C C . GLY A 1 94 ? 7.34 -29.672 -7.695 1 83.19 94 GLY A C 1
ATOM 726 O O . GLY A 1 94 ? 6.199 -29.266 -7.484 1 83.19 94 GLY A O 1
ATOM 727 N N . GLN A 1 95 ? 8.18 -30.109 -6.758 1 86.75 95 GLN A N 1
ATOM 728 C CA . GLN A 1 95 ? 7.637 -30.297 -5.418 1 86.75 95 GLN A CA 1
ATOM 729 C C . GLN A 1 95 ? 7.316 -28.953 -4.766 1 86.75 95 GLN A C 1
ATOM 731 O O . GLN A 1 95 ? 6.262 -28.797 -4.148 1 86.75 95 GLN A O 1
ATOM 736 N N . THR A 1 96 ? 8.242 -28.078 -4.93 1 90.38 96 THR A N 1
ATOM 737 C CA . THR A 1 96 ? 8.008 -26.75 -4.371 1 90.38 96 THR A CA 1
ATOM 738 C C . THR A 1 96 ? 6.809 -26.094 -5.039 1 90.38 96 THR A C 1
ATOM 740 O O . THR A 1 96 ? 5.957 -25.516 -4.363 1 90.38 96 THR A O 1
ATOM 743 N N . ALA A 1 97 ? 6.742 -26.203 -6.312 1 92 97 ALA A N 1
ATOM 744 C CA . ALA A 1 97 ? 5.621 -25.641 -7.059 1 92 97 ALA A CA 1
ATOM 745 C C . ALA A 1 97 ? 4.301 -26.266 -6.617 1 92 97 ALA A C 1
ATOM 747 O O . ALA A 1 97 ? 3.303 -25.562 -6.438 1 92 97 ALA A O 1
ATOM 748 N N . ARG A 1 98 ? 4.367 -27.547 -6.473 1 92.12 98 ARG A N 1
ATOM 749 C CA . ARG A 1 98 ? 3.176 -28.25 -6.016 1 92.12 98 ARG A CA 1
ATOM 750 C C . ARG A 1 98 ? 2.717 -27.719 -4.66 1 92.12 98 ARG A C 1
ATOM 752 O O . ARG A 1 98 ? 1.537 -27.422 -4.473 1 92.12 98 ARG A O 1
ATOM 759 N N . GLN A 1 99 ? 3.633 -27.625 -3.777 1 93.31 99 GLN A N 1
ATOM 760 C CA . GLN A 1 99 ? 3.311 -27.156 -2.434 1 93.31 99 GLN A CA 1
ATOM 761 C C . GLN A 1 99 ? 2.73 -25.75 -2.469 1 93.31 99 GLN A C 1
ATOM 763 O O . GLN A 1 99 ? 1.768 -25.453 -1.759 1 93.31 99 GLN A O 1
ATOM 768 N N . ARG A 1 100 ? 3.328 -24.938 -3.271 1 93.5 100 ARG A N 1
ATOM 769 C CA . ARG A 1 100 ? 2.844 -23.562 -3.416 1 93.5 100 ARG A CA 1
ATOM 770 C C . ARG A 1 100 ? 1.423 -23.547 -3.971 1 93.5 100 ARG A C 1
ATOM 772 O O . ARG A 1 100 ? 0.561 -22.828 -3.455 1 93.5 100 ARG A O 1
ATOM 779 N N . LEU A 1 101 ? 1.239 -24.297 -4.992 1 93.06 101 LEU A N 1
ATOM 780 C CA . LEU A 1 101 ? -0.073 -24.359 -5.629 1 93.06 101 LEU A CA 1
ATOM 781 C C . LEU A 1 101 ? -1.135 -24.812 -4.637 1 93.06 101 LEU A C 1
ATOM 783 O O . LEU A 1 101 ? -2.213 -24.219 -4.555 1 93.06 101 LEU A O 1
ATOM 787 N N . GLU A 1 102 ? -0.811 -25.812 -3.928 1 93.44 102 GLU A N 1
ATOM 788 C CA . GLU A 1 102 ? -1.749 -26.344 -2.949 1 93.44 102 GLU A CA 1
ATOM 789 C C . GLU A 1 102 ? -2.066 -25.328 -1.862 1 93.44 102 GLU A C 1
ATOM 791 O O . GLU A 1 102 ? -3.234 -25.094 -1.542 1 93.44 102 GLU A O 1
ATOM 796 N N . ALA A 1 103 ? -1.06 -24.75 -1.338 1 93.56 103 ALA A N 1
ATOM 797 C CA . ALA A 1 103 ? -1.234 -23.781 -0.261 1 93.56 103 ALA A CA 1
ATOM 798 C C . ALA A 1 103 ? -2.047 -22.578 -0.734 1 93.56 103 ALA A C 1
ATOM 800 O O . ALA A 1 103 ? -2.992 -22.156 -0.063 1 93.56 103 ALA A O 1
ATOM 801 N N . MET A 1 104 ? -1.696 -22.062 -1.856 1 93.62 104 MET A N 1
ATOM 802 C CA . MET A 1 104 ? -2.385 -20.906 -2.418 1 93.62 104 MET A CA 1
ATOM 803 C C . MET A 1 104 ? -3.844 -21.219 -2.715 1 93.62 104 MET A C 1
ATOM 805 O O . MET A 1 104 ? -4.738 -20.438 -2.385 1 93.62 104 MET A O 1
ATOM 809 N N . SER A 1 105 ? -4.016 -22.359 -3.324 1 93 105 SER A N 1
ATOM 810 C CA . SER A 1 105 ? -5.371 -22.75 -3.686 1 93 105 SER A CA 1
ATOM 811 C C . SER A 1 105 ? -6.238 -22.953 -2.445 1 93 105 SER A C 1
ATOM 813 O O . SER A 1 105 ? -7.402 -22.562 -2.42 1 93 105 SER A O 1
ATOM 815 N N . LEU A 1 106 ? -5.703 -23.531 -1.468 1 91.69 106 LEU A N 1
ATOM 816 C CA . LEU A 1 106 ? -6.434 -23.75 -0.224 1 91.69 106 LEU A CA 1
ATOM 817 C C . LEU A 1 106 ? -6.855 -22.438 0.401 1 91.69 106 LEU A C 1
ATOM 819 O O . LEU A 1 106 ? -7.992 -22.281 0.848 1 91.69 106 LEU A O 1
ATOM 823 N N . SER A 1 107 ? -5.957 -21.5 0.411 1 91.31 107 SER A N 1
ATOM 824 C CA . SER A 1 107 ? -6.234 -20.188 0.961 1 91.31 107 SER A CA 1
ATOM 825 C C . SER A 1 107 ? -7.359 -19.484 0.199 1 91.31 107 SER A C 1
ATOM 827 O O . SER A 1 107 ? -8.234 -18.859 0.804 1 91.31 107 SER A O 1
ATOM 829 N N . LEU A 1 108 ? -7.434 -19.641 -1.061 1 93.62 108 LEU A N 1
ATOM 830 C CA . LEU A 1 108 ? -8.406 -18.969 -1.906 1 93.62 108 LEU A CA 1
ATOM 831 C C . LEU A 1 108 ? -9.758 -19.672 -1.862 1 93.62 108 LEU A C 1
ATOM 833 O O . LEU A 1 108 ? -10.805 -19.031 -1.946 1 93.62 108 LEU A O 1
ATOM 837 N N . GLN A 1 109 ? -9.734 -20.969 -1.825 1 89.31 109 GLN A N 1
ATOM 838 C CA . GLN A 1 109 ? -10.953 -21.75 -1.801 1 89.31 109 GLN A CA 1
ATOM 839 C C . GLN A 1 109 ? -11.836 -21.375 -0.618 1 89.31 109 GLN A C 1
ATOM 841 O O . GLN A 1 109 ? -13.062 -21.359 -0.73 1 89.31 109 GLN A O 1
ATOM 846 N N . GLN A 1 110 ? -11.273 -20.938 0.381 1 86.75 110 GLN A N 1
ATOM 847 C CA . GLN A 1 110 ? -12 -20.594 1.596 1 86.75 110 GLN A CA 1
ATOM 848 C C . GLN A 1 110 ? -12.703 -19.234 1.445 1 86.75 110 GLN A C 1
ATOM 850 O O . GLN A 1 110 ? -13.648 -18.938 2.174 1 86.75 110 GLN A O 1
ATOM 855 N N . LEU A 1 111 ? -12.414 -18.375 0.558 1 88.25 111 LEU A N 1
ATOM 856 C CA . LEU A 1 111 ? -12.898 -17 0.452 1 88.25 111 LEU A CA 1
ATOM 857 C C . LEU A 1 111 ? -14.023 -16.906 -0.579 1 88.25 111 LEU A C 1
ATOM 859 O O . LEU A 1 111 ? -14.836 -15.977 -0.525 1 88.25 111 LEU A O 1
ATOM 863 N N . ASN A 1 112 ? -14.289 -17.844 -1.438 1 84.31 112 ASN A N 1
ATOM 864 C CA . ASN A 1 112 ? -15.258 -17.75 -2.527 1 84.31 112 ASN A CA 1
ATOM 865 C C . ASN A 1 112 ? -15.117 -16.438 -3.287 1 84.31 112 ASN A C 1
ATOM 867 O O . ASN A 1 112 ? -16.094 -15.719 -3.488 1 84.31 112 ASN A O 1
ATOM 871 N N . ILE A 1 113 ? -14.039 -15.977 -3.637 1 91.38 113 ILE A N 1
ATOM 872 C CA . ILE A 1 113 ? -13.711 -14.766 -4.379 1 91.38 113 ILE A CA 1
ATOM 873 C C . ILE A 1 113 ? -13.07 -15.141 -5.715 1 91.38 113 ILE A C 1
ATOM 875 O O . ILE A 1 113 ? -12.328 -16.109 -5.805 1 91.38 113 ILE A O 1
ATOM 879 N N . SER A 1 114 ? -13.43 -14.414 -6.758 1 94.06 114 SER A N 1
ATOM 880 C CA . SER A 1 114 ? -12.742 -14.578 -8.031 1 94.06 114 SER A CA 1
ATOM 881 C C . SER A 1 114 ? -11.227 -14.492 -7.867 1 94.06 114 SER A C 1
ATOM 883 O O . SER A 1 114 ? -10.727 -13.555 -7.234 1 94.06 114 SER A O 1
ATOM 885 N N . SER A 1 115 ? -10.57 -15.57 -8.352 1 95.88 115 SER A N 1
ATOM 886 C CA . SER A 1 115 ? -9.133 -15.57 -8.109 1 95.88 115 SER A CA 1
ATOM 887 C C . SER A 1 115 ? -8.398 -16.406 -9.148 1 95.88 115 SER A C 1
ATOM 889 O O . SER A 1 115 ? -9.016 -17.156 -9.906 1 95.88 115 SER A O 1
ATOM 891 N N . GLU A 1 116 ? -7.129 -16.156 -9.211 1 96.25 116 GLU A N 1
ATOM 892 C CA . GLU A 1 116 ? -6.211 -16.953 -10.023 1 96.25 116 GLU A CA 1
ATOM 893 C C . GLU A 1 116 ? -4.855 -17.109 -9.336 1 96.25 116 GLU A C 1
ATOM 895 O O . GLU A 1 116 ? -4.52 -16.328 -8.445 1 96.25 116 GLU A O 1
ATOM 900 N N . VAL A 1 117 ? -4.152 -18.188 -9.758 1 96.5 117 VAL A N 1
ATOM 901 C CA . VAL A 1 117 ? -2.859 -18.516 -9.172 1 96.5 117 VAL A CA 1
ATOM 902 C C . VAL A 1 117 ? -1.803 -18.641 -10.266 1 96.5 117 VAL A C 1
ATOM 904 O O . VAL A 1 117 ? -2.049 -19.234 -11.312 1 96.5 117 VAL A O 1
ATOM 907 N N . HIS A 1 118 ? -0.668 -18.031 -9.984 1 96.25 118 HIS A N 1
ATOM 908 C CA . HIS A 1 118 ? 0.437 -18.125 -10.938 1 96.25 118 HIS A CA 1
ATOM 909 C C . HIS A 1 118 ? 1.73 -18.531 -10.242 1 96.25 118 HIS A C 1
ATOM 911 O O . HIS A 1 118 ? 2.111 -17.938 -9.227 1 96.25 118 HIS A O 1
ATOM 917 N N . ILE A 1 119 ? 2.346 -19.547 -10.797 1 95.5 119 ILE A N 1
ATOM 918 C CA . ILE A 1 119 ? 3.729 -19.859 -10.461 1 95.5 119 ILE A CA 1
ATOM 919 C C . ILE A 1 119 ? 4.664 -19.25 -11.5 1 95.5 119 ILE A C 1
ATOM 921 O O . ILE A 1 119 ? 4.543 -19.516 -12.695 1 95.5 119 ILE A O 1
ATOM 925 N N . LEU A 1 120 ? 5.492 -18.406 -11.023 1 94.94 120 LEU A N 1
ATOM 926 C CA . LEU A 1 120 ? 6.512 -17.797 -11.875 1 94.94 120 LEU A CA 1
ATOM 927 C C . LEU A 1 120 ? 7.832 -18.547 -11.766 1 94.94 120 LEU A C 1
ATOM 929 O O . LEU A 1 120 ? 8.391 -18.688 -10.672 1 94.94 120 LEU A O 1
ATOM 933 N N . TRP A 1 121 ? 8.367 -19.016 -12.867 1 93.31 121 TRP A N 1
ATOM 934 C CA . TRP A 1 121 ? 9.602 -19.797 -12.852 1 93.31 121 TRP A CA 1
ATOM 935 C C . TRP A 1 121 ? 10.82 -18.875 -12.922 1 93.31 121 TRP A C 1
ATOM 937 O O . TRP A 1 121 ? 11.289 -18.547 -14.016 1 93.31 121 TRP A O 1
ATOM 947 N N . GLY A 1 122 ? 11.359 -18.578 -11.773 1 92.81 122 GLY A N 1
ATOM 948 C CA . GLY A 1 122 ? 12.508 -17.688 -11.703 1 92.81 122 GLY A CA 1
ATOM 949 C C . GLY A 1 122 ? 12.523 -16.828 -10.461 1 92.81 122 GLY A C 1
ATOM 950 O O . GLY A 1 122 ? 11.992 -17.219 -9.414 1 92.81 122 GLY A O 1
ATOM 951 N N . GLU A 1 123 ? 13.211 -15.688 -10.523 1 92.94 123 GLU A N 1
ATOM 952 C CA . GLU A 1 123 ? 13.375 -14.805 -9.375 1 92.94 123 GLU A CA 1
ATOM 953 C C . GLU A 1 123 ? 12.172 -13.867 -9.227 1 92.94 123 GLU A C 1
ATOM 955 O O . GLU A 1 123 ? 11.773 -13.203 -10.188 1 92.94 123 GLU A O 1
ATOM 960 N N . ALA A 1 124 ? 11.727 -13.812 -8.047 1 95.19 124 ALA A N 1
ATOM 961 C CA . ALA A 1 124 ? 10.586 -12.938 -7.754 1 95.19 124 ALA A CA 1
ATOM 962 C C . ALA A 1 124 ? 10.906 -11.484 -8.117 1 95.19 124 ALA A C 1
ATOM 964 O O . ALA A 1 124 ? 10.086 -10.805 -8.734 1 95.19 124 ALA A O 1
ATOM 965 N N . LYS A 1 125 ? 12.086 -11.094 -7.785 1 94.44 125 LYS A N 1
ATOM 966 C CA . LYS A 1 125 ? 12.508 -9.711 -7.996 1 94.44 125 LYS A CA 1
ATOM 967 C C . LYS A 1 125 ? 12.398 -9.32 -9.469 1 94.44 125 LYS A C 1
ATOM 969 O O . LYS A 1 125 ? 12.086 -8.164 -9.789 1 94.44 125 LYS A O 1
ATOM 974 N N . ALA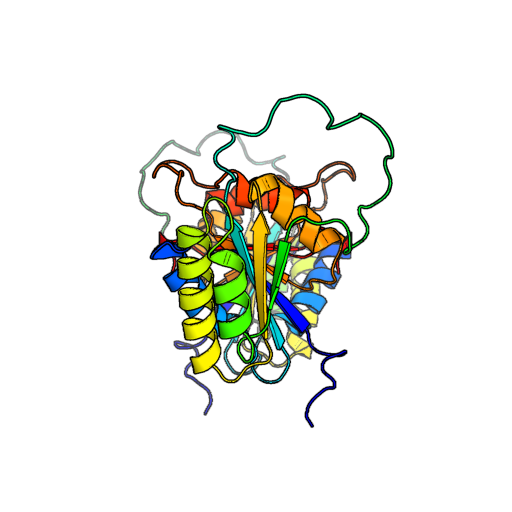 A 1 126 ? 12.57 -10.25 -10.297 1 94.88 126 ALA A N 1
ATOM 975 C CA . ALA A 1 126 ? 12.547 -9.992 -11.734 1 94.88 126 ALA A CA 1
ATOM 976 C C . ALA A 1 126 ? 11.141 -10.219 -12.297 1 94.88 126 ALA A C 1
ATOM 978 O O . ALA A 1 126 ? 10.656 -9.422 -13.102 1 94.88 126 ALA A O 1
ATOM 979 N N . LEU A 1 127 ? 10.484 -11.211 -11.875 1 96.5 127 LEU A N 1
ATOM 980 C CA . LEU A 1 127 ? 9.32 -11.695 -12.609 1 96.5 127 LEU A CA 1
ATOM 981 C C . LEU A 1 127 ? 8.039 -11.039 -12.094 1 96.5 127 LEU A C 1
ATOM 983 O O . LEU A 1 127 ? 7.074 -10.883 -12.836 1 96.5 127 LEU A O 1
ATOM 987 N N . ILE A 1 128 ? 8 -10.602 -10.836 1 97.31 128 ILE A N 1
ATOM 988 C CA . ILE A 1 128 ? 6.785 -9.977 -10.32 1 97.31 128 ILE A CA 1
ATOM 989 C C . ILE A 1 128 ? 6.562 -8.633 -11.023 1 97.31 128 ILE A C 1
ATOM 991 O O . ILE A 1 128 ? 5.477 -8.375 -11.547 1 97.31 128 ILE A O 1
ATOM 995 N N . PRO A 1 129 ? 7.602 -7.793 -11.141 1 97.12 129 PRO A N 1
ATOM 996 C CA . PRO A 1 129 ? 7.391 -6.57 -11.914 1 97.12 129 PRO A CA 1
ATOM 997 C C . PRO A 1 129 ? 7.023 -6.848 -13.367 1 97.12 129 PRO A C 1
ATOM 999 O O . PRO A 1 129 ? 6.137 -6.191 -13.922 1 97.12 129 PRO A O 1
ATOM 1002 N N . ARG A 1 130 ? 7.645 -7.816 -13.945 1 97.12 130 ARG A N 1
ATOM 1003 C CA . ARG A 1 130 ? 7.336 -8.148 -15.328 1 97.12 130 ARG A CA 1
ATOM 1004 C C . ARG A 1 130 ? 5.883 -8.586 -15.477 1 97.12 130 ARG A C 1
ATOM 1006 O O . ARG A 1 130 ? 5.223 -8.242 -16.453 1 97.12 130 ARG A O 1
ATOM 1013 N N . PHE A 1 131 ? 5.461 -9.344 -14.531 1 97.62 131 PHE A N 1
ATOM 1014 C CA . PHE A 1 131 ? 4.066 -9.766 -14.555 1 97.62 131 PHE A CA 1
ATOM 1015 C C . PHE A 1 131 ? 3.131 -8.562 -14.531 1 97.62 131 PHE A C 1
ATOM 1017 O O . PHE A 1 131 ? 2.184 -8.492 -15.32 1 97.62 131 PHE A O 1
ATOM 1024 N N . THR A 1 132 ? 3.422 -7.605 -13.641 1 96.94 132 THR A N 1
ATOM 1025 C CA . THR A 1 132 ? 2.541 -6.453 -13.477 1 96.94 132 THR A CA 1
ATOM 1026 C C . THR A 1 132 ? 2.635 -5.523 -14.688 1 96.94 132 THR A C 1
ATOM 1028 O O . THR A 1 132 ? 1.759 -4.684 -14.898 1 96.94 132 THR A O 1
ATOM 1031 N N . GLU A 1 133 ? 3.633 -5.656 -15.445 1 95.38 133 GLU A N 1
ATOM 1032 C CA . GLU A 1 133 ? 3.754 -4.906 -16.688 1 95.38 133 GLU A CA 1
ATOM 1033 C C . GLU A 1 133 ? 2.961 -5.574 -17.812 1 95.38 133 GLU A C 1
ATOM 1035 O O . GLU A 1 133 ? 2.371 -4.891 -18.656 1 95.38 133 GLU A O 1
ATOM 1040 N N . ALA A 1 134 ? 2.943 -6.844 -17.766 1 96.06 134 ALA A N 1
ATOM 1041 C CA . ALA A 1 134 ? 2.346 -7.621 -18.844 1 96.06 134 ALA A CA 1
ATOM 1042 C C . ALA A 1 134 ? 0.846 -7.805 -18.625 1 96.06 134 ALA A C 1
ATOM 1044 O O . ALA A 1 134 ? 0.109 -8.125 -19.562 1 96.06 134 ALA A O 1
ATOM 1045 N N . HIS A 1 135 ? 0.408 -7.672 -17.391 1 95.62 135 HIS A N 1
ATOM 1046 C CA . HIS A 1 135 ? -0.99 -7.883 -17.031 1 95.62 135 HIS A CA 1
ATOM 1047 C C . HIS A 1 135 ? -1.557 -6.68 -16.281 1 95.62 135 HIS A C 1
ATOM 1049 O O . HIS A 1 135 ? -0.819 -5.961 -15.609 1 95.62 135 HIS A O 1
ATOM 1055 N N . LYS A 1 136 ? -2.773 -6.527 -16.438 1 95.12 136 LYS A N 1
ATOM 1056 C CA . LYS A 1 136 ? -3.414 -5.473 -15.656 1 95.12 136 LYS A CA 1
ATOM 1057 C C . LYS A 1 136 ? -3.441 -5.82 -14.172 1 95.12 136 LYS A C 1
ATOM 1059 O O . LYS A 1 136 ? -4.043 -6.82 -13.773 1 95.12 136 LYS A O 1
ATOM 1064 N N . VAL A 1 137 ? -2.848 -5.094 -13.414 1 96.75 137 VAL A N 1
ATOM 1065 C CA . VAL A 1 137 ? -2.85 -5.164 -11.961 1 96.75 137 VAL A CA 1
ATOM 1066 C C . VAL A 1 137 ? -3.137 -3.783 -11.375 1 96.75 137 VAL A C 1
ATOM 1068 O O . VAL A 1 137 ? -2.398 -2.828 -11.625 1 96.75 137 VAL A O 1
ATOM 1071 N N . ASP A 1 138 ? -4.191 -3.715 -10.57 1 96.69 138 ASP A N 1
ATOM 1072 C CA . ASP A 1 138 ? -4.602 -2.42 -10.031 1 96.69 138 ASP A CA 1
ATOM 1073 C C . ASP A 1 138 ? -3.91 -2.137 -8.695 1 96.69 138 ASP A C 1
ATOM 1075 O O . ASP A 1 138 ? -3.814 -0.982 -8.273 1 96.69 138 ASP A O 1
ATOM 1079 N N . LEU A 1 139 ? -3.488 -3.178 -8.062 1 97.88 139 LEU A N 1
ATOM 1080 C CA . LEU A 1 139 ? -2.818 -3.09 -6.773 1 97.88 139 LEU A CA 1
ATOM 1081 C C . LEU A 1 139 ? -1.952 -4.32 -6.527 1 97.88 139 LEU A C 1
ATOM 1083 O O . LEU A 1 139 ? -2.404 -5.453 -6.715 1 97.88 139 LEU A O 1
ATOM 1087 N N . LEU A 1 140 ? -0.707 -4.078 -6.184 1 98.44 140 LEU A N 1
ATOM 1088 C CA . LEU A 1 140 ? 0.189 -5.156 -5.781 1 98.44 140 LEU A CA 1
ATOM 1089 C C . LEU A 1 140 ? 0.469 -5.102 -4.285 1 98.44 140 LEU A C 1
ATOM 1091 O O . LEU A 1 140 ? 0.812 -4.043 -3.752 1 98.44 140 LEU A O 1
ATOM 1095 N N . ILE A 1 141 ? 0.293 -6.207 -3.607 1 98.44 141 ILE A N 1
ATOM 1096 C CA . ILE A 1 141 ? 0.593 -6.336 -2.186 1 98.44 141 ILE A CA 1
ATOM 1097 C C . ILE A 1 141 ? 1.797 -7.258 -1.994 1 98.44 141 ILE A C 1
ATOM 1099 O O . ILE A 1 141 ? 1.793 -8.398 -2.457 1 98.44 141 ILE A O 1
ATOM 1103 N N . VAL A 1 142 ? 2.824 -6.738 -1.321 1 97.31 142 VAL A N 1
ATOM 1104 C CA . VAL A 1 142 ? 4.043 -7.5 -1.073 1 97.31 142 VAL A CA 1
ATOM 1105 C C . VAL A 1 142 ? 4.453 -7.359 0.391 1 97.31 142 VAL A C 1
ATOM 1107 O O . VAL A 1 142 ? 4.105 -6.375 1.047 1 97.31 142 VAL A O 1
ATOM 1110 N N . GLY A 1 143 ? 5.078 -8.383 0.837 1 95 143 GLY A N 1
ATOM 1111 C CA . GLY A 1 143 ? 5.715 -8.266 2.139 1 95 143 GLY A CA 1
ATOM 1112 C C . GLY A 1 143 ? 7.031 -7.508 2.092 1 95 143 GLY A C 1
ATOM 1113 O O . GLY A 1 143 ? 7.715 -7.504 1.066 1 95 143 GLY A O 1
ATOM 1114 N N . SER A 1 144 ? 7.379 -6.918 3.211 1 88 144 SER A N 1
ATOM 1115 C CA . SER A 1 144 ? 8.648 -6.195 3.281 1 88 144 SER A CA 1
ATOM 1116 C C . SER A 1 144 ? 9.828 -7.152 3.32 1 88 144 SER A C 1
ATOM 1118 O O . SER A 1 144 ? 10.945 -6.785 2.947 1 88 144 SER A O 1
ATOM 1120 N N . ARG A 1 145 ? 9.539 -8.352 3.863 1 79.38 145 ARG A N 1
ATOM 1121 C CA . ARG A 1 145 ? 10.586 -9.359 3.979 1 79.38 145 ARG A CA 1
ATOM 1122 C C . ARG A 1 145 ? 10.148 -10.68 3.35 1 79.38 145 ARG A C 1
ATOM 1124 O O . ARG A 1 145 ? 8.953 -10.977 3.281 1 79.38 145 ARG A O 1
ATOM 1131 N N . GLY A 1 146 ? 11.18 -11.406 2.826 1 70.81 146 GLY A N 1
ATOM 1132 C CA . GLY A 1 146 ? 10.945 -12.727 2.268 1 70.81 146 GLY A CA 1
ATOM 1133 C C . GLY A 1 146 ? 11.891 -13.781 2.809 1 70.81 146 GLY A C 1
ATOM 1134 O O . GLY A 1 146 ? 12.438 -13.625 3.9 1 70.81 146 GLY A O 1
ATOM 1135 N N . LEU A 1 147 ? 11.945 -14.922 2.229 1 67.5 147 LEU A N 1
ATOM 1136 C CA . LEU A 1 147 ? 12.633 -16.141 2.654 1 67.5 147 LEU A CA 1
ATOM 1137 C C . LEU A 1 147 ? 14.102 -15.852 2.951 1 67.5 147 LEU A C 1
ATOM 1139 O O . LEU A 1 147 ? 14.672 -16.438 3.869 1 67.5 147 LEU A O 1
ATOM 1143 N N . GLY A 1 148 ? 14.625 -14.766 2.482 1 67.94 148 GLY A N 1
ATOM 1144 C CA . GLY A 1 148 ? 16.047 -14.516 2.598 1 67.94 148 GLY A CA 1
ATOM 1145 C C . GLY A 1 148 ? 16.375 -13.25 3.361 1 67.94 148 GLY A C 1
ATOM 1146 O O . GLY A 1 148 ? 17.547 -12.938 3.582 1 67.94 148 GLY A O 1
ATOM 1147 N N . ALA A 1 149 ? 15.367 -12.688 3.898 1 67.44 149 ALA A N 1
ATOM 1148 C CA . ALA A 1 149 ? 15.656 -11.391 4.504 1 67.44 149 ALA A CA 1
ATOM 1149 C C . ALA A 1 149 ? 16.031 -11.539 5.977 1 67.44 149 ALA A C 1
ATOM 1151 O O . ALA A 1 149 ? 15.453 -12.367 6.684 1 67.44 149 ALA A O 1
ATOM 1152 N N . VAL A 1 150 ? 17.094 -10.898 6.297 1 72.88 150 VAL A N 1
ATOM 1153 C CA . VAL A 1 150 ? 17.516 -10.883 7.699 1 72.88 150 VAL A CA 1
ATOM 1154 C C . VAL A 1 150 ? 16.672 -9.867 8.477 1 72.88 150 VAL A C 1
ATOM 1156 O O . VAL A 1 150 ? 16.109 -8.945 7.891 1 72.88 150 VAL A O 1
ATOM 1159 N N . LYS A 1 151 ? 16.719 -9.969 9.703 1 72.31 151 LYS A N 1
ATOM 1160 C CA . LYS A 1 151 ? 15.836 -9.219 10.594 1 72.31 151 LYS A CA 1
ATOM 1161 C C . LYS A 1 151 ? 16.125 -7.723 10.516 1 72.31 151 LYS A C 1
ATOM 1163 O O . LYS A 1 151 ? 15.234 -6.902 10.75 1 72.31 151 LYS A O 1
ATOM 1168 N N . SER A 1 152 ? 17.297 -7.441 10.094 1 77 152 SER A N 1
ATOM 1169 C CA . SER A 1 152 ? 17.719 -6.043 10.141 1 77 152 SER A CA 1
ATOM 1170 C C . SER A 1 152 ? 17.266 -5.293 8.891 1 77 152 SER A C 1
ATOM 1172 O O . SER A 1 152 ? 17.328 -4.062 8.844 1 77 152 SER A O 1
ATOM 1174 N N . VAL A 1 153 ? 16.812 -6.109 7.969 1 75.56 153 VAL A N 1
ATOM 1175 C CA . VAL A 1 153 ? 16.438 -5.469 6.715 1 75.56 153 VAL A CA 1
ATOM 1176 C C . VAL A 1 153 ? 15.008 -4.922 6.816 1 75.56 153 VAL A C 1
ATOM 1178 O O . VAL A 1 153 ? 14.086 -5.648 7.188 1 75.56 153 VAL A O 1
ATOM 1181 N N . PHE A 1 154 ? 14.859 -3.725 6.516 1 80.44 154 PHE A N 1
ATOM 1182 C CA . PHE A 1 154 ? 13.555 -3.086 6.629 1 80.44 154 PHE A CA 1
ATOM 1183 C C . PHE A 1 154 ? 12.727 -3.312 5.367 1 80.44 154 PHE A C 1
ATOM 1185 O O . PHE A 1 154 ? 11.516 -3.523 5.445 1 80.44 154 PHE A O 1
ATOM 1192 N N . LEU A 1 155 ? 13.453 -3.32 4.297 1 88.69 155 LEU A N 1
ATOM 1193 C CA . LEU A 1 155 ? 12.805 -3.523 3.006 1 88.69 155 LEU A CA 1
ATOM 1194 C C . LEU A 1 155 ? 13.578 -4.543 2.17 1 88.69 155 LEU A C 1
ATOM 1196 O O . LEU A 1 155 ? 14.742 -4.324 1.831 1 88.69 155 LEU A O 1
ATOM 1200 N N . GLY A 1 156 ? 12.961 -5.555 1.86 1 89.56 156 GLY A N 1
ATOM 1201 C CA . GLY A 1 156 ? 13.586 -6.613 1.084 1 89.56 156 GLY A CA 1
ATOM 1202 C C . GLY A 1 156 ? 13.82 -6.23 -0.366 1 89.56 156 GLY A C 1
ATOM 1203 O O . GLY A 1 156 ? 13.25 -5.254 -0.854 1 89.56 156 GLY A O 1
ATOM 1204 N N . SER A 1 157 ? 14.586 -6.996 -1.05 1 91.31 157 SER A N 1
ATOM 1205 C CA . SER A 1 157 ? 15 -6.723 -2.424 1 91.31 157 SER A CA 1
ATOM 1206 C C . SER A 1 157 ? 13.812 -6.793 -3.379 1 91.31 157 SER A C 1
ATOM 1208 O O . SER A 1 157 ? 13.695 -5.977 -4.293 1 91.31 157 SER A O 1
ATOM 1210 N N . VAL A 1 158 ? 12.891 -7.734 -3.172 1 93.5 158 VAL A N 1
ATOM 1211 C CA . VAL A 1 158 ? 11.734 -7.887 -4.047 1 93.5 158 VAL A CA 1
ATOM 1212 C C . VAL A 1 158 ? 10.797 -6.688 -3.887 1 93.5 158 VAL A C 1
ATOM 1214 O O . VAL A 1 158 ? 10.398 -6.066 -4.875 1 93.5 158 VAL A O 1
ATOM 1217 N N . SER A 1 159 ? 10.469 -6.383 -2.635 1 95.12 159 SER A N 1
ATOM 1218 C CA . SER A 1 159 ? 9.578 -5.254 -2.4 1 95.12 159 SER A CA 1
ATOM 1219 C C . SER A 1 159 ? 10.188 -3.951 -2.904 1 95.12 159 SER A C 1
ATOM 1221 O O . SER A 1 159 ? 9.492 -3.125 -3.5 1 95.12 159 SER A O 1
ATOM 1223 N N . ASP A 1 160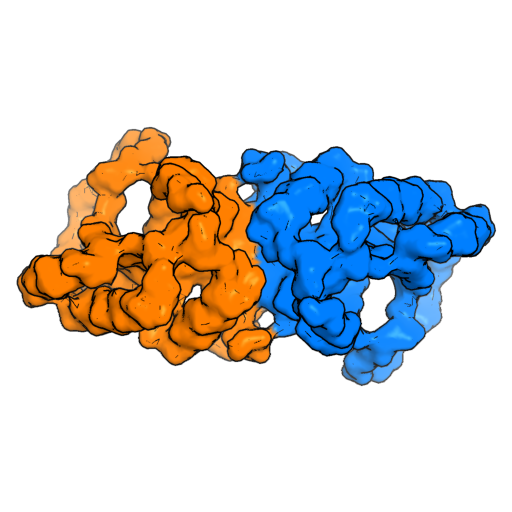 ? 11.43 -3.785 -2.697 1 93.06 160 ASP A N 1
ATOM 1224 C CA . ASP A 1 160 ? 12.125 -2.594 -3.182 1 93.06 160 ASP A CA 1
ATOM 1225 C C . ASP A 1 160 ? 12.031 -2.484 -4.703 1 93.06 160 ASP A C 1
ATOM 1227 O O . ASP A 1 160 ? 11.703 -1.42 -5.234 1 93.06 160 ASP A O 1
ATOM 1231 N N . THR A 1 161 ? 12.32 -3.555 -5.383 1 94.81 161 THR A N 1
ATOM 1232 C CA . THR A 1 161 ? 12.266 -3.574 -6.84 1 94.81 161 THR A CA 1
ATOM 1233 C C . THR A 1 161 ? 10.844 -3.338 -7.336 1 94.81 161 THR A C 1
ATOM 1235 O O . THR A 1 161 ? 10.633 -2.609 -8.305 1 94.81 161 THR A O 1
ATOM 1238 N N . CYS A 1 162 ? 9.875 -3.926 -6.688 1 96.5 162 CYS A N 1
ATOM 1239 C CA . CYS A 1 162 ? 8.484 -3.727 -7.074 1 96.5 162 CYS A CA 1
ATOM 1240 C C . CYS A 1 162 ? 8.094 -2.256 -6.977 1 96.5 162 CYS A C 1
ATOM 1242 O O . CYS A 1 162 ? 7.422 -1.726 -7.863 1 96.5 162 CYS A O 1
ATOM 1244 N N . LEU A 1 163 ? 8.539 -1.614 -5.941 1 95 163 LEU A N 1
ATOM 1245 C CA . LEU A 1 163 ? 8.234 -0.201 -5.742 1 95 163 LEU A CA 1
ATOM 1246 C C . LEU A 1 163 ? 8.805 0.641 -6.879 1 95 163 LEU A C 1
ATOM 1248 O O . LEU A 1 163 ? 8.188 1.626 -7.297 1 95 163 LEU A O 1
ATOM 1252 N N . LYS A 1 164 ? 9.844 0.222 -7.383 1 92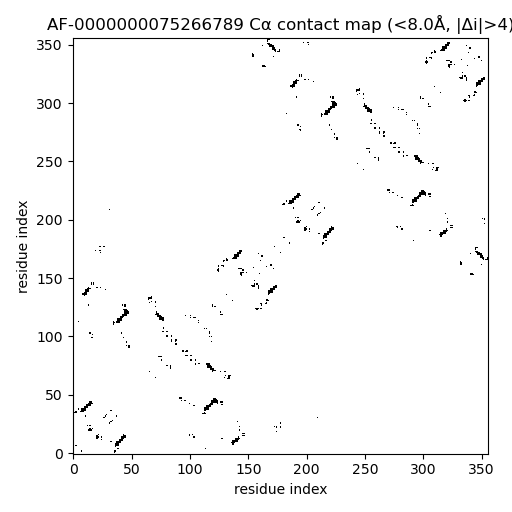.31 164 LYS A N 1
ATOM 1253 C CA . LYS A 1 164 ? 10.555 1.002 -8.398 1 92.31 164 LYS A CA 1
ATOM 1254 C C . LYS A 1 164 ? 10.047 0.675 -9.797 1 92.31 164 LYS A C 1
ATOM 1256 O O . LYS A 1 164 ? 10.031 1.542 -10.672 1 92.31 164 LYS A O 1
ATOM 1261 N N . GLU A 1 165 ? 9.562 -0.544 -9.977 1 93.38 165 GLU A N 1
ATOM 1262 C CA . GLU A 1 165 ? 9.422 -0.988 -11.359 1 93.38 165 GLU A CA 1
ATOM 1263 C C . GLU A 1 165 ? 7.957 -1.271 -11.695 1 93.38 165 GLU A C 1
ATOM 1265 O O . GLU A 1 165 ? 7.578 -1.279 -12.867 1 93.38 165 GLU A O 1
ATOM 1270 N N . CYS A 1 166 ? 7.176 -1.596 -10.75 1 95.25 166 CYS A N 1
ATOM 1271 C CA . CYS A 1 166 ? 5.789 -1.938 -11.055 1 95.25 166 CYS A CA 1
ATOM 1272 C C . CYS A 1 166 ? 5 -0.703 -11.461 1 95.25 166 CYS A C 1
ATOM 1274 O O . CYS A 1 166 ? 5.082 0.338 -10.805 1 95.25 166 CYS A O 1
ATOM 1276 N N . PRO A 1 167 ? 4.211 -0.797 -12.484 1 94.06 167 PRO A N 1
ATOM 1277 C CA . PRO A 1 167 ? 3.445 0.353 -12.969 1 94.06 167 PRO A CA 1
ATOM 1278 C C . PRO A 1 167 ? 2.164 0.591 -12.172 1 94.06 167 PRO A C 1
ATOM 1280 O O . PRO A 1 167 ? 1.356 1.449 -12.539 1 94.06 167 PRO A O 1
ATOM 1283 N N . CYS A 1 168 ? 1.931 -0.104 -11.156 1 95.75 168 CYS A N 1
ATOM 1284 C CA . CYS A 1 168 ? 0.726 -0.028 -10.336 1 95.75 168 CYS A CA 1
ATOM 1285 C C . CYS A 1 168 ? 1.064 0.369 -8.906 1 95.75 168 CYS A C 1
ATOM 1287 O O . CYS A 1 168 ? 2.225 0.303 -8.492 1 95.75 168 CYS A O 1
ATOM 1289 N N . PRO A 1 169 ? 0.059 0.835 -8.086 1 97.44 169 PRO A N 1
ATOM 1290 C CA . PRO A 1 169 ? 0.281 1.029 -6.652 1 97.44 169 PRO A CA 1
ATOM 1291 C C . PRO A 1 169 ? 0.786 -0.233 -5.961 1 97.44 169 PRO A C 1
ATOM 1293 O O . PRO A 1 169 ? 0.359 -1.341 -6.297 1 97.44 169 PRO A O 1
ATOM 1296 N N . VAL A 1 170 ? 1.738 -0.035 -5.012 1 97.75 170 VAL A N 1
ATOM 1297 C CA . VAL A 1 170 ? 2.324 -1.157 -4.285 1 97.75 170 VAL A CA 1
ATOM 1298 C C . VAL A 1 170 ? 2.119 -0.968 -2.783 1 97.75 170 VAL A C 1
ATOM 1300 O O . VAL A 1 170 ? 2.479 0.073 -2.229 1 97.75 170 VAL A O 1
ATOM 1303 N N . LEU A 1 171 ? 1.469 -1.919 -2.195 1 98.19 171 LEU A N 1
ATOM 1304 C CA . LEU A 1 171 ? 1.299 -1.976 -0.748 1 98.19 171 LEU A CA 1
ATOM 1305 C C . LEU A 1 171 ? 2.332 -2.902 -0.115 1 98.19 171 LEU A C 1
ATOM 1307 O O . LEU A 1 171 ? 2.377 -4.094 -0.426 1 98.19 171 LEU A O 1
ATOM 1311 N N . VAL A 1 172 ? 3.135 -2.328 0.733 1 97.38 172 VAL A N 1
ATOM 1312 C CA . VAL A 1 172 ? 4.164 -3.086 1.437 1 97.38 172 VAL A CA 1
ATOM 1313 C C . VAL A 1 172 ? 3.732 -3.326 2.881 1 97.38 172 VAL A C 1
ATOM 1315 O O . VAL A 1 172 ? 3.428 -2.379 3.609 1 97.38 172 VAL A O 1
ATOM 1318 N N . VAL A 1 173 ? 3.756 -4.57 3.258 1 95.94 173 VAL A N 1
ATOM 1319 C CA . VAL A 1 173 ? 3.312 -4.957 4.594 1 95.94 173 VAL A CA 1
ATOM 1320 C C . VAL A 1 173 ? 4.453 -5.648 5.336 1 95.94 173 VAL A C 1
ATOM 1322 O O . VAL A 1 173 ? 5.027 -6.621 4.844 1 95.94 173 VAL A O 1
ATOM 1325 N N . ARG A 1 174 ? 4.75 -5.141 6.48 1 88.44 174 ARG A N 1
ATOM 1326 C CA . ARG A 1 174 ? 5.77 -5.773 7.312 1 88.44 174 ARG A CA 1
ATOM 1327 C C . ARG A 1 174 ? 5.168 -6.883 8.172 1 88.44 174 ARG A C 1
ATOM 1329 O O . ARG A 1 174 ? 4.062 -6.738 8.695 1 88.44 174 ARG A O 1
ATOM 1336 N N . ASN A 1 175 ? 5.91 -7.914 8.297 1 74.06 175 ASN A N 1
ATOM 1337 C CA . ASN A 1 175 ? 5.434 -9.07 9.047 1 74.06 175 ASN A CA 1
ATOM 1338 C C . ASN A 1 175 ? 5.148 -8.711 10.508 1 74.06 175 ASN A C 1
ATOM 1340 O O . ASN A 1 175 ? 4.254 -9.281 11.125 1 74.06 175 ASN A O 1
ATOM 1344 N N . ALA A 1 176 ? 5.883 -7.77 10.922 1 67 176 ALA A N 1
ATOM 1345 C CA . ALA A 1 176 ? 5.734 -7.383 12.32 1 67 176 ALA A CA 1
ATOM 1346 C C . ALA A 1 176 ? 4.441 -6.602 12.539 1 67 176 ALA A C 1
ATOM 1348 O O . ALA A 1 176 ? 4.004 -6.418 13.68 1 67 176 ALA A O 1
ATOM 1349 N N . THR A 1 177 ? 3.83 -6.199 11.5 1 72.69 177 THR A N 1
ATOM 1350 C CA . THR A 1 177 ? 2.664 -5.336 11.641 1 72.69 177 THR A CA 1
ATOM 1351 C C . THR A 1 177 ? 1.375 -6.129 11.438 1 72.69 177 THR A C 1
ATOM 1353 O O . THR A 1 177 ? 0.281 -5.621 11.695 1 72.69 177 THR A O 1
ATOM 1356 N N . VAL A 1 178 ? 1.54 -7.309 10.891 1 75.81 178 VAL A N 1
ATOM 1357 C CA . VAL A 1 178 ? 0.338 -8.102 10.656 1 75.81 178 VAL A CA 1
ATOM 1358 C C . VAL A 1 178 ? 0.459 -9.445 11.367 1 75.81 178 VAL A C 1
ATOM 1360 O O . VAL A 1 178 ? 1.567 -9.93 11.617 1 75.81 178 VAL A O 1
ATOM 1363 N N . MET B 1 1 ? -24.609 -1.031 11.875 1 41.47 1 MET B N 1
ATOM 1364 C CA . MET B 1 1 ? -24.188 -0.71 13.234 1 41.47 1 MET B CA 1
ATOM 1365 C C . MET B 1 1 ? -22.906 0.111 13.234 1 41.47 1 MET B C 1
ATOM 1367 O O . MET B 1 1 ? -21.969 -0.204 12.5 1 41.47 1 MET B O 1
ATOM 1371 N N . SER B 1 2 ? -23.047 1.442 13.461 1 47.59 2 SER B N 1
ATOM 1372 C CA . SER B 1 2 ? -21.969 2.426 13.578 1 47.59 2 SER B CA 1
ATOM 1373 C C . SER B 1 2 ? -20.812 1.895 14.422 1 47.59 2 SER B C 1
ATOM 1375 O O . SER B 1 2 ? -21 1.604 15.609 1 47.59 2 SER B O 1
ATOM 1377 N N . VAL B 1 3 ? -19.984 1.031 13.82 1 51.03 3 VAL B N 1
ATOM 1378 C CA . VAL B 1 3 ? -18.859 0.534 14.602 1 51.03 3 VAL B CA 1
ATOM 1379 C C . VAL B 1 3 ? -18.25 1.676 15.406 1 51.03 3 VAL B C 1
ATOM 1381 O O . VAL B 1 3 ? -18.25 2.828 14.969 1 51.03 3 VAL B O 1
ATOM 1384 N N . SER B 1 4 ? -18.188 1.546 16.703 1 55.12 4 SER B N 1
ATOM 1385 C CA . SER B 1 4 ? -17.562 2.535 17.562 1 55.12 4 SER B CA 1
ATOM 1386 C C . SER B 1 4 ? -16.234 3.02 16.969 1 55.12 4 SER B C 1
ATOM 1388 O O . SER B 1 4 ? -15.578 2.289 16.234 1 55.12 4 SER B O 1
ATOM 1390 N N . ILE B 1 5 ? -16.062 4.328 16.797 1 55.47 5 ILE B N 1
ATOM 1391 C CA . ILE B 1 5 ? -14.875 4.988 16.266 1 55.47 5 ILE B CA 1
ATOM 1392 C C . ILE B 1 5 ? -13.625 4.223 16.688 1 55.47 5 ILE B C 1
ATOM 1394 O O . ILE B 1 5 ? -12.664 4.121 15.914 1 55.47 5 ILE B O 1
ATOM 1398 N N . THR B 1 6 ? -13.734 3.561 17.797 1 64.94 6 THR B N 1
ATOM 1399 C CA . THR B 1 6 ? -12.578 2.875 18.359 1 64.94 6 THR B CA 1
ATOM 1400 C C . THR B 1 6 ? -12.297 1.582 17.594 1 64.94 6 THR B C 1
ATOM 1402 O O . THR B 1 6 ? -11.172 1.076 17.625 1 64.94 6 THR B O 1
ATOM 1405 N N . GLU B 1 7 ? -13.211 1.235 16.766 1 81.56 7 GLU B N 1
ATOM 1406 C CA . GLU B 1 7 ? -13.023 -0.06 16.125 1 81.56 7 GLU B CA 1
ATOM 1407 C C . GLU B 1 7 ? -12.758 0.103 14.625 1 81.56 7 GLU B C 1
ATOM 1409 O O . GLU B 1 7 ? -12.57 -0.885 13.914 1 81.56 7 GLU B O 1
ATOM 1414 N N . LYS B 1 8 ? -12.68 1.441 14.266 1 92.5 8 LYS B N 1
ATOM 1415 C CA . LYS B 1 8 ? -12.508 1.688 12.836 1 92.5 8 LYS B CA 1
ATOM 1416 C C . LYS B 1 8 ? -11.047 1.539 12.422 1 92.5 8 LYS B C 1
ATOM 1418 O O . LYS B 1 8 ? -10.141 1.886 13.18 1 92.5 8 LYS B O 1
ATOM 1423 N N . ARG B 1 9 ? -10.906 1 11.273 1 95.5 9 ARG B N 1
ATOM 1424 C CA . ARG B 1 9 ? -9.586 1.005 10.656 1 95.5 9 ARG B CA 1
ATOM 1425 C C . ARG B 1 9 ? -9.117 2.43 10.383 1 95.5 9 ARG B C 1
ATOM 1427 O O . ARG B 1 9 ? -9.836 3.217 9.766 1 95.5 9 ARG B O 1
ATOM 1434 N N . ARG B 1 10 ? -7.949 2.779 10.875 1 97.31 10 ARG B N 1
ATOM 1435 C CA . ARG B 1 10 ? -7.402 4.125 10.734 1 97.31 10 ARG B CA 1
ATOM 1436 C C . ARG B 1 10 ? -6.441 4.203 9.547 1 97.31 10 ARG B C 1
ATOM 1438 O O . ARG B 1 10 ? -5.348 3.637 9.594 1 97.31 10 ARG B O 1
ATOM 1445 N N . VAL B 1 11 ? -6.852 4.926 8.523 1 98.19 11 VAL B N 1
ATOM 1446 C CA . VAL B 1 11 ? -6.078 5.047 7.293 1 98.19 11 VAL B CA 1
ATOM 1447 C C . VAL B 1 11 ? -5.527 6.469 7.164 1 98.19 11 VAL B C 1
ATOM 1449 O O . VAL B 1 11 ? -6.293 7.426 7.043 1 98.19 11 VAL B O 1
ATOM 1452 N N . ALA B 1 12 ? -4.211 6.547 7.215 1 98.56 12 ALA B N 1
ATOM 1453 C CA . ALA B 1 12 ? -3.562 7.844 7.039 1 98.56 12 ALA B CA 1
ATOM 1454 C C . ALA B 1 12 ? -3.184 8.078 5.582 1 98.56 12 ALA B C 1
ATOM 1456 O O . ALA B 1 12 ? -2.715 7.16 4.902 1 98.56 12 ALA B O 1
ATOM 1457 N N . ILE B 1 13 ? -3.447 9.242 5.102 1 98.25 13 ILE B N 1
ATOM 1458 C CA . ILE B 1 13 ? -3.096 9.648 3.746 1 98.25 13 ILE B CA 1
ATOM 1459 C C . ILE B 1 13 ? -2.238 10.914 3.791 1 98.25 13 ILE B C 1
ATOM 1461 O O . ILE B 1 13 ? -2.648 11.93 4.352 1 98.25 13 ILE B O 1
ATOM 1465 N N . ALA B 1 14 ? -1.035 10.797 3.225 1 97.31 14 ALA B N 1
ATOM 1466 C CA . ALA B 1 14 ? -0.18 11.977 3.102 1 97.31 14 ALA B CA 1
ATOM 1467 C C . ALA B 1 14 ? -0.664 12.891 1.98 1 97.31 14 ALA B C 1
ATOM 1469 O O . ALA B 1 14 ? -1.001 12.422 0.89 1 97.31 14 ALA B O 1
ATOM 1470 N N . TYR B 1 15 ? -0.676 14.188 2.27 1 94.81 15 TYR B N 1
ATOM 1471 C CA . TYR B 1 15 ? -1.246 15.188 1.372 1 94.81 15 TYR B CA 1
ATOM 1472 C C . TYR B 1 15 ? -0.397 16.453 1.354 1 94.81 15 TYR B C 1
ATOM 1474 O O . TYR B 1 15 ? -0.288 17.156 2.365 1 94.81 15 TYR B O 1
ATOM 1482 N N . ASP B 1 16 ? 0.136 16.797 0.209 1 91.88 16 ASP B N 1
ATOM 1483 C CA . ASP B 1 16 ? 1.042 17.953 0.18 1 91.88 16 ASP B CA 1
ATOM 1484 C C . ASP B 1 16 ? 0.405 19.141 -0.541 1 91.88 16 ASP B C 1
ATOM 1486 O O . ASP B 1 16 ? 1.07 20.141 -0.805 1 91.88 16 ASP B O 1
ATOM 1490 N N . GLY B 1 17 ? -0.868 19.047 -0.939 1 90.88 17 GLY B N 1
ATOM 1491 C CA . GLY B 1 17 ? -1.581 20.156 -1.542 1 90.88 17 GLY B CA 1
ATOM 1492 C C . GLY B 1 17 ? -1.431 20.219 -3.051 1 90.88 17 GLY B C 1
ATOM 1493 O O . GLY B 1 17 ? -2.051 21.047 -3.709 1 90.88 17 GLY B O 1
ATOM 1494 N N . SER B 1 18 ? -0.597 19.328 -3.625 1 89.94 18 SER B N 1
ATOM 1495 C CA . SER B 1 18 ? -0.402 19.297 -5.07 1 89.94 18 SER B CA 1
ATOM 1496 C C . SER B 1 18 ? -1.582 18.641 -5.773 1 89.94 18 SER B C 1
ATOM 1498 O O . SER B 1 18 ? -2.436 18.031 -5.129 1 89.94 18 SER B O 1
ATOM 1500 N N . GLU B 1 19 ? -1.674 18.828 -7.098 1 89.94 19 GLU B N 1
ATOM 1501 C CA . GLU B 1 19 ? -2.68 18.141 -7.906 1 89.94 19 GLU B CA 1
ATOM 1502 C C . GLU B 1 19 ? -2.527 16.625 -7.82 1 89.94 19 GLU B C 1
ATOM 1504 O O . GLU B 1 19 ? -3.521 15.898 -7.789 1 89.94 19 GLU B O 1
ATOM 1509 N N . ASP B 1 20 ? -1.316 16.219 -7.723 1 90.56 20 ASP B N 1
ATOM 1510 C CA . ASP B 1 20 ? -1.051 14.797 -7.605 1 90.56 20 ASP B CA 1
ATOM 1511 C C . ASP B 1 20 ? -1.583 14.242 -6.285 1 90.56 20 ASP B C 1
ATOM 1513 O O . ASP B 1 20 ? -2.098 13.125 -6.234 1 90.56 20 ASP B O 1
ATOM 1517 N N . ALA B 1 21 ? -1.431 15.008 -5.242 1 92.81 21 ALA B N 1
ATOM 1518 C CA . ALA B 1 21 ? -1.951 14.586 -3.943 1 92.81 21 ALA B CA 1
ATOM 1519 C C . ALA B 1 21 ? -3.473 14.469 -3.975 1 92.81 21 ALA B C 1
ATOM 1521 O O . ALA B 1 21 ? -4.043 13.562 -3.359 1 92.81 21 ALA B O 1
ATOM 1522 N N . GLN B 1 22 ? -4.098 15.398 -4.715 1 93.31 22 GLN B N 1
ATOM 1523 C CA . GLN B 1 22 ? -5.547 15.328 -4.848 1 93.31 22 GLN B CA 1
ATOM 1524 C C . GLN B 1 22 ? -5.965 14.07 -5.613 1 93.31 22 GLN B C 1
ATOM 1526 O O . GLN B 1 22 ? -6.906 13.383 -5.219 1 93.31 22 GLN B O 1
ATOM 1531 N N . ARG B 1 23 ? -5.301 13.812 -6.68 1 93.88 23 ARG B N 1
ATOM 1532 C CA . ARG B 1 23 ? -5.578 12.594 -7.445 1 93.88 23 ARG B CA 1
ATOM 1533 C C . ARG B 1 23 ? -5.383 11.352 -6.586 1 93.88 23 ARG B C 1
ATOM 1535 O O . ARG B 1 23 ? -6.184 10.414 -6.652 1 93.88 23 ARG B O 1
ATOM 1542 N N . LEU B 1 24 ? -4.34 11.398 -5.793 1 94.94 24 LEU B N 1
ATOM 1543 C CA . LEU B 1 24 ? -4.078 10.297 -4.875 1 94.94 24 LEU B CA 1
ATOM 1544 C C . LEU B 1 24 ? -5.219 10.133 -3.879 1 94.94 24 LEU B C 1
ATOM 1546 O O . LEU B 1 24 ? -5.664 9.016 -3.617 1 94.94 24 LEU B O 1
ATOM 1550 N N . PHE B 1 25 ? -5.641 11.172 -3.375 1 95.12 25 PHE B N 1
ATOM 1551 C CA . PHE B 1 25 ? -6.746 11.141 -2.426 1 95.12 25 PHE B CA 1
ATOM 1552 C C . PHE B 1 25 ? -7.984 10.516 -3.061 1 95.12 25 PHE B C 1
ATOM 1554 O O . PHE B 1 25 ? -8.578 9.594 -2.498 1 95.12 25 PHE B O 1
ATOM 1561 N N . ASP B 1 26 ? -8.328 11 -4.215 1 95.38 26 ASP B N 1
ATOM 1562 C CA . ASP B 1 26 ? -9.508 10.5 -4.914 1 95.38 26 ASP B CA 1
ATOM 1563 C C . ASP B 1 26 ? -9.383 9.008 -5.203 1 95.38 26 ASP B C 1
ATOM 1565 O O . ASP B 1 26 ? -10.336 8.242 -4.996 1 95.38 26 ASP B O 1
ATOM 1569 N N . TRP B 1 27 ? -8.25 8.625 -5.648 1 95.75 27 TRP B N 1
ATOM 1570 C CA . TRP B 1 27 ? -7.988 7.223 -5.945 1 95.75 27 TRP B CA 1
ATOM 1571 C C . TRP B 1 27 ? -8.094 6.371 -4.684 1 95.75 27 TRP B C 1
ATOM 1573 O O . TRP B 1 27 ? -8.68 5.285 -4.707 1 95.75 27 TRP B O 1
ATOM 1583 N N . ALA B 1 28 ? -7.488 6.816 -3.564 1 96.94 28 ALA B N 1
ATOM 1584 C CA . ALA B 1 28 ? -7.5 6.086 -2.301 1 96.94 28 ALA B CA 1
ATOM 1585 C C . ALA B 1 28 ? -8.93 5.895 -1.791 1 96.94 28 ALA B C 1
ATOM 1587 O O . ALA B 1 28 ? -9.281 4.816 -1.312 1 96.94 28 ALA B O 1
ATOM 1588 N N . VAL B 1 29 ? -9.703 6.918 -1.895 1 95.81 29 VAL B N 1
ATOM 1589 C CA . VAL B 1 29 ? -11.094 6.859 -1.464 1 95.81 29 VAL B CA 1
ATOM 1590 C C . VAL B 1 29 ? -11.852 5.816 -2.287 1 95.81 29 VAL B C 1
ATOM 1592 O O . VAL B 1 29 ? -12.586 5 -1.737 1 95.81 29 VAL B O 1
ATOM 1595 N N . LYS B 1 30 ? -11.555 5.785 -3.537 1 94.19 30 LYS B N 1
ATOM 1596 C CA . LYS B 1 30 ? -12.266 4.891 -4.445 1 94.19 30 LYS B CA 1
ATOM 1597 C C . LYS B 1 30 ? -11.797 3.449 -4.277 1 94.19 30 LYS B C 1
ATOM 1599 O O . LYS B 1 30 ? -12.602 2.52 -4.328 1 94.19 30 LYS B O 1
ATOM 1604 N N . ASN B 1 31 ? -10.562 3.26 -3.979 1 95.19 31 ASN B N 1
ATOM 1605 C CA . ASN B 1 31 ? -10 1.924 -4.148 1 95.19 31 ASN B CA 1
ATOM 1606 C C . ASN B 1 31 ? -9.648 1.288 -2.809 1 95.19 31 ASN B C 1
ATOM 1608 O O . ASN B 1 31 ? -9.492 0.069 -2.715 1 95.19 31 ASN B O 1
ATOM 1612 N N . ILE B 1 32 ? -9.484 2.084 -1.794 1 97.12 32 ILE B N 1
ATOM 1613 C CA . ILE B 1 32 ? -8.953 1.537 -0.552 1 97.12 32 ILE B CA 1
ATOM 1614 C C . ILE B 1 32 ? -9.938 1.782 0.587 1 97.12 32 ILE B C 1
ATOM 1616 O O . ILE B 1 32 ? -10.25 0.869 1.356 1 97.12 32 ILE B O 1
ATOM 1620 N N . ILE B 1 33 ? -10.516 2.957 0.688 1 96.69 33 ILE B N 1
ATOM 1621 C CA . ILE B 1 33 ? -11.273 3.412 1.845 1 96.69 33 ILE B CA 1
ATOM 1622 C C . ILE B 1 33 ? -12.641 2.732 1.859 1 96.69 33 ILE B C 1
ATOM 1624 O O . ILE B 1 33 ? -13.297 2.607 0.819 1 96.69 33 ILE B O 1
ATOM 1628 N N . ARG B 1 34 ? -12.992 2.322 2.988 1 94.25 34 ARG B N 1
ATOM 1629 C CA . ARG B 1 34 ? -14.344 1.848 3.293 1 94.25 34 ARG B CA 1
ATOM 1630 C C . ARG B 1 34 ? -15.078 2.834 4.191 1 94.25 34 ARG B C 1
ATOM 1632 O O . ARG B 1 34 ? -14.828 2.887 5.398 1 94.25 34 ARG B O 1
ATOM 1639 N N . PRO B 1 35 ? -15.992 3.559 3.656 1 91.12 35 PRO B N 1
ATOM 1640 C CA . PRO B 1 35 ? -16.609 4.672 4.387 1 91.12 35 PRO B CA 1
ATOM 1641 C C . PRO B 1 35 ? -17.25 4.23 5.699 1 91.12 35 PRO B C 1
ATOM 1643 O O . PRO B 1 35 ? -17.219 4.973 6.684 1 91.12 35 PRO B O 1
ATOM 1646 N N . GLU B 1 36 ? -17.703 3.053 5.75 1 89.88 36 GLU B N 1
ATOM 1647 C CA . GLU B 1 36 ? -18.469 2.613 6.914 1 89.88 36 GLU B CA 1
ATOM 1648 C C . GLU B 1 36 ? -17.547 2.15 8.039 1 89.88 36 GLU B C 1
ATOM 1650 O O . GLU B 1 36 ? -17.906 2.207 9.211 1 89.88 36 GLU B O 1
ATOM 1655 N N . THR B 1 37 ? -16.359 1.777 7.672 1 93.44 37 THR B N 1
ATOM 1656 C CA . THR B 1 37 ? -15.562 1.106 8.688 1 93.44 37 THR B CA 1
ATOM 1657 C C . THR B 1 37 ? -14.219 1.807 8.867 1 93.44 37 THR B C 1
ATOM 1659 O O . THR B 1 37 ? -13.453 1.458 9.766 1 93.44 37 THR B O 1
ATOM 1662 N N . ASP B 1 38 ? -14.008 2.863 8.094 1 96.19 38 ASP B N 1
ATOM 1663 C CA . ASP B 1 38 ? -12.695 3.492 8.156 1 96.19 38 ASP B CA 1
ATOM 1664 C C . ASP B 1 38 ? -12.773 4.875 8.805 1 96.19 38 ASP B C 1
ATOM 1666 O O . ASP B 1 38 ? -13.836 5.492 8.82 1 96.19 38 ASP B O 1
ATOM 1670 N N . HIS B 1 39 ? -11.703 5.211 9.398 1 96.75 39 HIS B N 1
ATOM 1671 C CA . HIS B 1 39 ? -11.391 6.57 9.82 1 96.75 39 HIS B CA 1
ATOM 1672 C C . HIS B 1 39 ? -10.211 7.137 9.023 1 96.75 39 HIS B C 1
ATOM 1674 O O . HIS B 1 39 ? -9.125 6.559 9.023 1 96.75 39 HIS B O 1
ATOM 1680 N N . ILE B 1 40 ? -10.469 8.258 8.344 1 97.38 40 ILE B N 1
ATOM 1681 C CA . ILE B 1 40 ? -9.422 8.828 7.504 1 97.38 40 ILE B CA 1
ATOM 1682 C C . ILE B 1 40 ? -8.625 9.859 8.305 1 97.38 40 ILE B C 1
ATOM 1684 O O . ILE B 1 40 ? -9.203 10.727 8.969 1 97.38 40 ILE B O 1
ATOM 1688 N N . ILE B 1 41 ? -7.312 9.734 8.258 1 97.69 41 ILE B N 1
ATOM 1689 C CA . ILE B 1 41 ? -6.383 10.719 8.805 1 97.69 41 ILE B CA 1
ATOM 1690 C C . ILE B 1 41 ? -5.629 11.406 7.672 1 97.69 41 ILE B C 1
ATOM 1692 O O . ILE B 1 41 ? -4.785 10.797 7.016 1 97.69 41 ILE B O 1
ATOM 1696 N N . LEU B 1 42 ? -5.926 12.625 7.41 1 97.56 42 LEU B N 1
ATOM 1697 C CA . LEU B 1 42 ? -5.195 13.375 6.395 1 97.56 42 LEU B CA 1
ATOM 1698 C C . LEU B 1 42 ? -4.031 14.148 7.016 1 97.56 42 LEU B C 1
ATOM 1700 O O . LEU B 1 42 ? -4.227 14.922 7.953 1 97.56 42 LEU B O 1
ATOM 1704 N N . LEU B 1 43 ? -2.855 13.867 6.508 1 97.5 43 LEU B N 1
ATOM 1705 C CA . LEU B 1 43 ? -1.627 14.445 7.047 1 97.5 43 LEU B CA 1
ATOM 1706 C C . LEU B 1 43 ? -0.964 15.359 6.027 1 97.5 43 LEU B C 1
ATOM 1708 O O . LEU B 1 43 ? -0.746 14.969 4.879 1 97.5 43 LEU B O 1
ATOM 1712 N N . SER B 1 44 ? -0.62 16.531 6.488 1 96.56 44 SER B N 1
ATOM 1713 C CA . SER B 1 44 ? 0.145 17.453 5.652 1 96.56 44 SER B CA 1
ATOM 1714 C C . SER B 1 44 ? 1.267 18.125 6.445 1 96.56 44 SER B C 1
ATOM 1716 O O . SER B 1 44 ? 1.029 18.672 7.516 1 96.56 44 SER B O 1
ATOM 1718 N N . ALA B 1 45 ? 2.424 18 5.914 1 94.88 45 ALA B N 1
ATOM 1719 C CA . ALA B 1 45 ? 3.562 18.688 6.531 1 94.88 45 ALA B CA 1
ATOM 1720 C C . ALA B 1 45 ? 3.803 20.047 5.887 1 94.88 45 ALA B C 1
ATOM 1722 O O . ALA B 1 45 ? 3.715 20.188 4.664 1 94.88 45 ALA B O 1
ATOM 1723 N N . VAL B 1 46 ? 4.031 21 6.707 1 91.56 46 VAL B N 1
ATOM 1724 C CA . VAL B 1 46 ? 4.348 22.359 6.262 1 91.56 46 VAL B CA 1
ATOM 1725 C C . VAL B 1 46 ? 5.688 22.797 6.848 1 91.56 46 VAL B C 1
ATOM 1727 O O . VAL B 1 46 ? 5.844 22.875 8.07 1 91.56 46 VAL B O 1
ATOM 1730 N N . LYS B 1 47 ? 6.711 22.906 5.91 1 82.38 47 LYS B N 1
ATOM 1731 C CA . LYS B 1 47 ? 8.055 23.281 6.348 1 82.38 47 LYS B CA 1
ATOM 1732 C C . LYS B 1 47 ? 8.07 24.703 6.898 1 82.38 47 LYS B C 1
ATOM 1734 O O . LYS B 1 47 ? 7.445 25.609 6.328 1 82.38 47 LYS B O 1
ATOM 1739 N N . ARG B 1 48 ? 8.664 24.781 8.109 1 64.94 48 ARG B N 1
ATOM 1740 C CA . ARG B 1 48 ? 8.867 26.109 8.695 1 64.94 48 ARG B CA 1
ATOM 1741 C C . ARG B 1 48 ? 10 26.844 7.996 1 64.94 48 ARG B C 1
ATOM 1743 O O . ARG B 1 48 ? 11.008 26.25 7.633 1 64.94 48 ARG B O 1
ATOM 1750 N N . ASP B 1 49 ? 9.805 27.672 7.125 1 53.69 49 ASP B N 1
ATOM 1751 C CA . ASP B 1 49 ? 10.914 28.5 6.645 1 53.69 49 ASP B CA 1
ATOM 1752 C C . ASP B 1 49 ? 11.859 28.859 7.789 1 53.69 49 ASP B C 1
ATOM 1754 O O . ASP B 1 49 ? 11.414 29.344 8.836 1 53.69 49 ASP B O 1
ATOM 1758 N N . ASP B 1 50 ? 12.852 28.047 8.102 1 44.97 50 ASP B N 1
ATOM 1759 C CA . ASP B 1 50 ? 13.875 28.375 9.094 1 44.97 50 ASP B CA 1
ATOM 1760 C C . ASP B 1 50 ? 14.281 29.844 9.008 1 44.97 50 ASP B C 1
ATOM 1762 O O . ASP B 1 50 ? 15.336 30.219 9.5 1 44.97 50 ASP B O 1
ATOM 1766 N N . LYS B 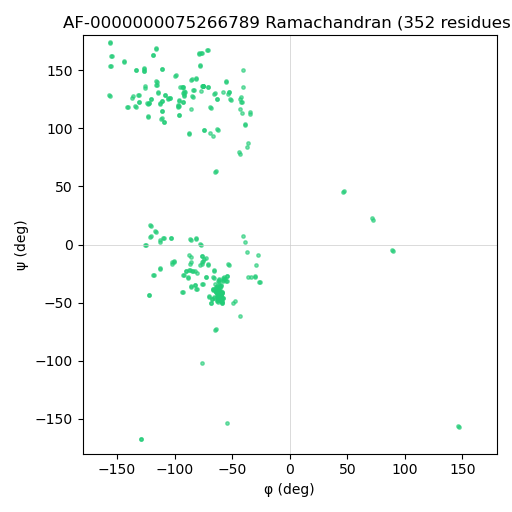1 51 ? 13.891 30.781 8.297 1 43.84 51 LYS B N 1
ATOM 1767 C CA . LYS B 1 51 ? 14.688 31.953 8.609 1 43.84 51 LYS B CA 1
ATOM 1768 C C . LYS B 1 51 ? 14.758 32.188 10.117 1 43.84 51 LYS B C 1
ATOM 1770 O O . LYS B 1 51 ? 15.688 32.844 10.602 1 43.84 51 LYS B O 1
ATOM 1775 N N . THR B 1 52 ? 13.734 32.219 10.859 1 38.03 52 THR B N 1
ATOM 1776 C CA . THR B 1 52 ? 13.93 32.719 12.211 1 38.03 52 THR B CA 1
ATOM 1777 C C . THR B 1 52 ? 14.398 31.609 13.141 1 38.03 52 THR B C 1
ATOM 1779 O O . THR B 1 52 ? 14.367 31.75 14.367 1 38.03 52 THR B O 1
ATOM 1782 N N . SER B 1 53 ? 14.352 30.391 12.898 1 38.75 53 SER B N 1
ATOM 1783 C CA . SER B 1 53 ? 14.781 29.516 13.984 1 38.75 53 SER B CA 1
ATOM 1784 C C . SER B 1 53 ? 16.281 29.672 14.266 1 38.75 53 SER B C 1
ATOM 1786 O O . SER B 1 53 ? 17.094 29.484 13.359 1 38.75 53 SER B O 1
ATOM 1788 N N . GLY B 1 54 ? 16.75 30.5 15.188 1 34.94 54 GLY B N 1
ATOM 1789 C CA . GLY B 1 54 ? 17.984 30.328 15.945 1 34.94 54 GLY B CA 1
ATOM 1790 C C . GLY B 1 54 ? 18.297 28.875 16.266 1 34.94 54 GLY B C 1
ATOM 1791 O O . GLY B 1 54 ? 17.391 28.062 16.453 1 34.94 54 GLY B O 1
ATOM 1792 N N . ALA B 1 55 ? 19.391 28.203 15.75 1 37.81 55 ALA B N 1
ATOM 1793 C CA . ALA B 1 55 ? 20.078 26.922 15.867 1 37.81 55 ALA B CA 1
ATOM 1794 C C . ALA B 1 55 ? 19.922 26.344 17.281 1 37.81 55 ALA B C 1
ATOM 1796 O O . ALA B 1 55 ? 20.406 25.25 17.562 1 37.81 55 ALA B O 1
ATOM 1797 N N . GLY B 1 56 ? 19.75 27.156 18.344 1 33.16 56 GLY B N 1
ATOM 1798 C CA . GLY B 1 56 ? 20.344 26.766 19.625 1 33.16 56 GLY B CA 1
ATOM 1799 C C . GLY B 1 56 ? 19.734 25.484 20.188 1 33.16 56 GLY B C 1
ATOM 1800 O O . GLY B 1 56 ? 20.469 24.625 20.688 1 33.16 56 GLY B O 1
ATOM 1801 N N . LEU B 1 57 ? 18.453 25.484 20.734 1 31.11 57 LEU B N 1
ATOM 1802 C CA . LEU B 1 57 ? 18.141 24.703 21.922 1 31.11 57 LEU B CA 1
ATOM 1803 C C . LEU B 1 57 ? 17.781 23.266 21.547 1 31.11 57 LEU B C 1
ATOM 1805 O O . LEU B 1 57 ? 17.094 22.562 22.297 1 31.11 57 LEU B O 1
ATOM 1809 N N . PHE B 1 58 ? 17.859 22.828 20.234 1 36.66 58 PHE B N 1
ATOM 1810 C CA . PHE B 1 58 ? 17.469 21.422 20.188 1 36.66 58 PHE B CA 1
ATOM 1811 C C . PHE B 1 58 ? 18.453 20.562 20.984 1 36.66 58 PHE B C 1
ATOM 1813 O O . PHE B 1 58 ? 19.547 20.266 20.516 1 36.66 58 PHE B O 1
ATOM 1820 N N . GLY B 1 59 ? 18.562 20.734 22.188 1 31.88 59 GLY B N 1
ATOM 1821 C CA . GLY B 1 59 ? 19.312 19.828 23.047 1 31.88 59 GLY B CA 1
ATOM 1822 C C . GLY B 1 59 ? 19.094 18.359 22.688 1 31.88 59 GLY B C 1
ATOM 1823 O O . GLY B 1 59 ? 18.141 18.016 22 1 31.88 59 GLY B O 1
ATOM 1824 N N . LYS B 1 60 ? 20.078 17.531 22.922 1 32.31 60 LYS B N 1
ATOM 1825 C CA . LYS B 1 60 ? 20.453 16.141 22.688 1 32.31 60 LYS B CA 1
ATOM 1826 C C . LYS B 1 60 ? 19.297 15.195 22.953 1 32.31 60 LYS B C 1
ATOM 1828 O O . LYS B 1 60 ? 19.25 14.086 22.406 1 32.31 60 LYS B O 1
ATOM 1833 N N . LYS B 1 61 ? 18.719 15.117 24.25 1 30.84 61 LYS B N 1
ATOM 1834 C CA . LYS B 1 61 ? 18.844 13.867 24.984 1 30.84 61 LYS B CA 1
ATOM 1835 C C . LYS B 1 61 ? 17.875 12.812 24.453 1 30.84 61 LYS B C 1
ATOM 1837 O O . LYS B 1 61 ? 18.281 11.688 24.156 1 30.84 61 LYS B O 1
ATOM 1842 N N . GLU B 1 62 ? 16.594 12.5 25.203 1 34.44 62 GLU B N 1
ATOM 1843 C CA . GLU B 1 62 ? 16.156 11.195 25.672 1 34.44 62 GLU B CA 1
ATOM 1844 C C . GLU B 1 62 ? 15.406 10.43 24.578 1 34.44 62 GLU B C 1
ATOM 1846 O O . GLU B 1 62 ? 14.688 11.023 23.781 1 34.44 62 GLU B O 1
ATOM 1851 N N . THR B 1 63 ? 15.891 9.297 24.094 1 39.03 63 THR B N 1
ATOM 1852 C CA . THR B 1 63 ? 15.57 8.109 23.297 1 39.03 63 THR B CA 1
ATOM 1853 C C . THR B 1 63 ? 14.078 7.793 23.391 1 39.03 63 THR B C 1
ATOM 1855 O O . THR B 1 63 ? 13.648 6.715 22.984 1 39.03 63 THR B O 1
ATOM 1858 N N . ALA B 1 64 ? 13.305 8.438 24.266 1 38.91 64 ALA B N 1
ATOM 1859 C CA . ALA B 1 64 ? 11.992 7.832 24.484 1 38.91 64 ALA B CA 1
ATOM 1860 C C . ALA B 1 64 ? 11.055 8.109 23.328 1 38.91 64 ALA B C 1
ATOM 1862 O O . ALA B 1 64 ? 11.188 9.133 22.641 1 38.91 64 ALA B O 1
ATOM 1863 N N . ALA B 1 65 ? 10.352 7.066 22.938 1 45.12 65 ALA B N 1
ATOM 1864 C CA . ALA B 1 65 ? 9.297 7.152 21.922 1 45.12 65 ALA B CA 1
ATOM 1865 C C . ALA B 1 65 ? 8.492 8.445 22.078 1 45.12 65 ALA B C 1
ATOM 1867 O O . ALA B 1 65 ? 8.031 8.766 23.172 1 45.12 65 ALA B O 1
ATOM 1868 N N . PRO B 1 66 ? 8.672 9.523 21.219 1 48.59 66 PRO B N 1
ATOM 1869 C CA . PRO B 1 66 ? 7.883 10.742 21.422 1 48.59 66 PRO B CA 1
ATOM 1870 C C . PRO B 1 66 ? 6.418 10.445 21.734 1 48.59 66 PRO B C 1
ATOM 1872 O O . PRO B 1 66 ? 5.855 9.477 21.234 1 48.59 66 PRO B O 1
ATOM 1875 N N . LYS B 1 67 ? 5.961 10.797 22.891 1 52.66 67 LYS B N 1
ATOM 1876 C CA . LYS B 1 67 ? 4.535 10.766 23.203 1 52.66 67 LYS B CA 1
ATOM 1877 C C . LYS B 1 67 ? 3.744 11.648 22.234 1 52.66 67 LYS B C 1
ATOM 1879 O O . LYS B 1 67 ? 4.266 12.641 21.719 1 52.66 67 LYS B O 1
ATOM 1884 N N . SER B 1 68 ? 2.541 11.109 21.578 1 55.5 68 SER B N 1
ATOM 1885 C CA . SER B 1 68 ? 1.642 11.836 20.703 1 55.5 68 SER B CA 1
ATOM 1886 C C . SER B 1 68 ? 1.649 13.328 21.016 1 55.5 68 SER B C 1
ATOM 1888 O O . SER B 1 68 ? 1.631 14.164 20.109 1 55.5 68 SER B O 1
ATOM 1890 N N . ASP B 1 69 ? 1.848 13.695 22.281 1 61.28 69 ASP B N 1
ATOM 1891 C CA . ASP B 1 69 ? 1.69 15.062 22.766 1 61.28 69 ASP B CA 1
ATOM 1892 C C . ASP B 1 69 ? 2.898 15.922 22.391 1 61.28 69 ASP B C 1
ATOM 1894 O O . ASP B 1 69 ? 2.838 17.156 22.453 1 61.28 69 ASP B O 1
ATOM 1898 N N . ASP B 1 70 ? 3.803 15.25 21.719 1 74.44 70 ASP B N 1
ATOM 1899 C CA . ASP B 1 70 ? 5.043 16 21.578 1 74.44 70 ASP B CA 1
ATOM 1900 C C . ASP B 1 70 ? 5.328 16.312 20.109 1 74.44 70 ASP B C 1
ATOM 1902 O O . ASP B 1 70 ? 6.332 16.953 19.781 1 74.44 70 ASP B O 1
ATOM 1906 N N . LEU B 1 71 ? 4.285 16.047 19.266 1 88.25 71 LEU B N 1
ATOM 1907 C CA . LEU B 1 71 ? 4.559 16.359 17.859 1 88.25 71 LEU B CA 1
ATOM 1908 C C . LEU B 1 71 ? 4.117 17.781 17.531 1 88.25 71 LEU B C 1
ATOM 1910 O O . LEU B 1 71 ? 3.047 18.219 17.953 1 88.25 71 LEU B O 1
ATOM 1914 N N . PRO B 1 72 ? 4.98 18.594 16.953 1 89.88 72 PRO B N 1
ATOM 1915 C CA . PRO B 1 72 ? 4.527 19.906 16.484 1 89.88 72 PRO B CA 1
ATOM 1916 C C . PRO B 1 72 ? 3.469 19.797 15.383 1 89.88 72 PRO B C 1
ATOM 1918 O O . PRO B 1 72 ? 3.797 19.531 14.227 1 89.88 72 PRO B O 1
ATOM 1921 N N . MET B 1 73 ? 2.248 19.969 15.898 1 92 73 MET B N 1
ATOM 1922 C CA . MET B 1 73 ? 1.184 19.781 14.914 1 92 73 MET B CA 1
ATOM 1923 C C . MET B 1 73 ? -0.081 20.516 15.336 1 92 73 MET B C 1
ATOM 1925 O O . MET B 1 73 ? -0.248 20.859 16.516 1 92 73 MET B O 1
ATOM 1929 N N . LEU B 1 74 ? -0.799 20.844 14.391 1 92.06 74 LEU B N 1
ATOM 1930 C CA . LEU B 1 74 ? -2.178 21.297 14.562 1 92.06 74 LEU B CA 1
ATOM 1931 C C . LEU B 1 74 ? -3.158 20.219 14.133 1 92.06 74 LEU B C 1
ATOM 1933 O O . LEU B 1 74 ? -3.035 19.656 13.039 1 92.06 74 LEU B O 1
ATOM 1937 N N . SER B 1 75 ? -4.035 19.875 15.031 1 94.69 75 SER B N 1
ATOM 1938 C CA . SER B 1 75 ? -5.02 18.828 14.781 1 94.69 75 SER B CA 1
ATOM 1939 C C . SER B 1 75 ? -6.438 19.391 14.789 1 94.69 75 SER B C 1
ATOM 1941 O O . SER B 1 75 ? -6.77 20.234 15.617 1 94.69 75 SER B O 1
ATOM 1943 N N . THR B 1 76 ? -7.238 18.938 13.82 1 94.25 76 THR B N 1
ATOM 1944 C CA . THR B 1 76 ? -8.625 19.375 13.789 1 94.25 76 THR B CA 1
ATOM 1945 C C . THR B 1 76 ? -9.5 18.375 13.047 1 94.25 76 THR B C 1
ATOM 1947 O O . THR B 1 76 ? -9.023 17.312 12.633 1 94.25 76 THR B O 1
ATOM 1950 N N . THR B 1 77 ? -10.773 18.594 13.055 1 93.5 77 THR B N 1
ATOM 1951 C CA . THR B 1 77 ? -11.758 17.828 12.281 1 93.5 77 THR B CA 1
ATOM 1952 C C . THR B 1 77 ? -12.438 18.734 11.25 1 93.5 77 THR B C 1
ATOM 1954 O O . THR B 1 77 ? -12.289 19.953 11.289 1 93.5 77 THR B O 1
ATOM 1957 N N . VAL B 1 78 ? -13.133 18.016 10.422 1 91.12 78 VAL B N 1
ATOM 1958 C CA . VAL B 1 78 ? -13.805 18.75 9.352 1 91.12 78 VAL B CA 1
ATOM 1959 C C . VAL B 1 78 ? -14.797 19.734 9.953 1 91.12 78 VAL B C 1
ATOM 1961 O O . VAL B 1 78 ? -14.922 20.875 9.469 1 91.12 78 VAL B O 1
ATOM 1964 N N . SER B 1 79 ? -15.391 19.391 11.008 1 90.62 79 SER B N 1
ATOM 1965 C CA . SER B 1 79 ? -16.422 20.234 11.625 1 90.62 79 SER B CA 1
ATOM 1966 C C . SER B 1 79 ? -15.797 21.422 12.359 1 90.62 79 SER B C 1
ATOM 1968 O O . SER B 1 79 ? -16.484 22.406 12.633 1 90.62 79 SER B O 1
ATOM 1970 N N . ARG B 1 80 ? -14.531 21.438 12.625 1 92.81 80 ARG B N 1
ATOM 1971 C CA . ARG B 1 80 ? -13.891 22.484 13.406 1 92.81 80 ARG B CA 1
ATOM 1972 C C . ARG B 1 80 ? -12.797 23.188 12.602 1 92.81 80 ARG B C 1
ATOM 1974 O O . ARG B 1 80 ? -11.93 23.859 13.164 1 92.81 80 ARG B O 1
ATOM 1981 N N . VAL B 1 81 ? -12.875 22.969 11.375 1 92.88 81 VAL B N 1
ATOM 1982 C CA . VAL B 1 81 ? -11.781 23.422 10.523 1 92.88 81 VAL B CA 1
ATOM 1983 C C . VAL B 1 81 ? -11.68 24.938 10.57 1 92.88 81 VAL B C 1
ATOM 1985 O O . VAL B 1 81 ? -10.578 25.5 10.508 1 92.88 81 VAL B O 1
ATOM 1988 N N . ASN B 1 82 ? -12.711 25.641 10.656 1 92.19 82 ASN B N 1
ATOM 1989 C CA . ASN B 1 82 ? -12.703 27.094 10.68 1 92.19 82 ASN B CA 1
ATOM 1990 C C . ASN B 1 82 ? -11.938 27.641 11.891 1 92.19 82 ASN B C 1
ATOM 1992 O O . ASN B 1 82 ? -11.219 28.625 11.781 1 92.19 82 ASN B O 1
ATOM 1996 N N . GLU B 1 83 ? -12.117 27 13 1 92.5 83 GLU B N 1
ATOM 1997 C CA . GLU B 1 83 ? -11.367 27.375 14.195 1 92.5 83 GLU B CA 1
ATOM 1998 C C . GLU B 1 83 ? -9.867 27.156 13.984 1 92.5 83 GLU B C 1
ATOM 2000 O O . GLU B 1 83 ? -9.062 28 14.383 1 92.5 83 GLU B O 1
ATOM 2005 N N . ALA B 1 84 ? -9.57 26.078 13.406 1 91.12 84 ALA B N 1
ATOM 2006 C CA . ALA B 1 84 ? -8.172 25.766 13.141 1 91.12 84 ALA B CA 1
ATOM 2007 C C . ALA B 1 84 ? -7.559 26.766 12.172 1 91.12 84 ALA B C 1
ATOM 2009 O O . ALA B 1 84 ? -6.414 27.188 12.344 1 91.12 84 ALA B O 1
ATOM 2010 N N . ILE B 1 85 ? -8.281 27.141 11.18 1 91.19 85 ILE B N 1
ATOM 2011 C CA . ILE B 1 85 ? -7.816 28.109 10.188 1 91.19 85 ILE B CA 1
ATOM 2012 C C . ILE B 1 85 ? -7.48 29.438 10.875 1 91.19 85 ILE B C 1
ATOM 2014 O O . ILE B 1 85 ? -6.445 30.047 10.586 1 91.19 85 ILE B O 1
ATOM 2018 N N . LYS B 1 86 ? -8.266 29.812 11.734 1 90.31 86 LYS B N 1
ATOM 2019 C CA . LYS B 1 86 ? -8.023 31.047 12.469 1 90.31 86 LYS B CA 1
ATOM 2020 C C . LYS B 1 86 ? -6.727 30.969 13.266 1 90.31 86 LYS B C 1
ATOM 2022 O O . LYS B 1 86 ? -5.996 31.953 13.375 1 90.31 86 LYS B O 1
ATOM 2027 N N . GLU B 1 87 ? -6.543 29.797 13.766 1 87.31 87 GLU B N 1
ATOM 2028 C CA . GLU B 1 87 ? -5.344 29.578 14.578 1 87.31 87 GLU B CA 1
ATOM 2029 C C . GLU B 1 87 ? -4.082 29.703 13.727 1 87.31 87 GLU B C 1
ATOM 2031 O O . GLU B 1 87 ? -3.016 30.047 14.242 1 87.31 87 GLU B O 1
ATOM 2036 N N . THR B 1 88 ? -4.199 29.406 12.523 1 85.56 88 THR B N 1
ATOM 2037 C CA . THR B 1 88 ? -3.016 29.406 11.664 1 85.56 88 THR B CA 1
ATOM 2038 C C . THR B 1 88 ? -2.672 30.828 11.219 1 85.56 88 THR B C 1
ATOM 2040 O O . THR B 1 88 ? -1.556 31.094 10.766 1 85.56 88 THR B O 1
ATOM 2043 N N . GLU B 1 89 ? -3.6 31.734 11.188 1 80.75 89 GLU B N 1
ATOM 2044 C CA . GLU B 1 89 ? -3.441 33.094 10.656 1 80.75 89 GLU B CA 1
ATOM 2045 C C . GLU B 1 89 ? -2.264 33.812 11.312 1 80.75 89 GLU B C 1
ATOM 2047 O O . GLU B 1 89 ? -1.587 34.594 10.672 1 80.75 89 GLU B O 1
ATOM 2052 N N . ASN B 1 90 ? -1.899 33.469 12.531 1 77.31 90 ASN B N 1
ATOM 2053 C CA . ASN B 1 90 ? -0.842 34.188 13.242 1 77.31 90 ASN B CA 1
ATOM 2054 C C . ASN B 1 90 ? 0.461 33.406 13.25 1 77.31 90 ASN B C 1
ATOM 2056 O O . ASN B 1 90 ? 1.419 33.781 13.922 1 77.31 90 ASN B O 1
ATOM 2060 N N . LEU B 1 91 ? 0.392 32.312 12.508 1 77.56 91 LEU B N 1
ATOM 2061 C CA . LEU B 1 91 ? 1.575 31.453 12.5 1 77.56 91 LEU B CA 1
ATOM 2062 C C . LEU B 1 91 ? 2.416 31.703 11.258 1 77.56 91 LEU B C 1
ATOM 2064 O O . LEU B 1 91 ? 1.894 32.125 10.219 1 77.56 91 LEU B O 1
ATOM 2068 N N . PRO B 1 92 ? 3.805 31.594 11.445 1 74.31 92 PRO B N 1
ATOM 2069 C CA . PRO B 1 92 ? 4.609 31.578 10.219 1 74.31 92 PRO B CA 1
ATOM 2070 C C . PRO B 1 92 ? 4.137 30.531 9.219 1 74.31 92 PRO B C 1
ATOM 2072 O O . PRO B 1 92 ? 3.766 29.422 9.617 1 74.31 92 PRO B O 1
ATOM 2075 N N . HIS B 1 93 ? 3.947 30.797 8.008 1 78.75 93 HIS B N 1
ATOM 2076 C CA . HIS B 1 93 ? 3.467 29.922 6.945 1 78.75 93 HIS B CA 1
ATOM 2077 C C . HIS B 1 93 ? 1.98 29.625 7.109 1 78.75 93 HIS B C 1
ATOM 2079 O O . HIS B 1 93 ? 1.507 28.562 6.688 1 78.75 93 HIS B O 1
ATOM 2085 N N . GLY B 1 94 ? 1.386 30.453 7.805 1 81.94 94 GLY B N 1
ATOM 2086 C CA . GLY B 1 94 ? -0.038 30.344 8.07 1 81.94 94 GLY B CA 1
ATOM 2087 C C . GLY B 1 94 ? -0.875 30.234 6.812 1 81.94 94 GLY B C 1
ATOM 2088 O O . GLY B 1 94 ? -1.853 29.484 6.773 1 81.94 94 GLY B O 1
ATOM 2089 N N . GLN B 1 95 ? -0.36 30.875 5.777 1 85.75 95 GLN B N 1
ATOM 2090 C CA . GLN B 1 95 ? -1.139 30.859 4.543 1 85.75 95 GLN B CA 1
ATOM 2091 C C . GLN B 1 95 ? -1.135 29.453 3.916 1 85.75 95 GLN B C 1
ATOM 2093 O O . GLN B 1 95 ? -2.176 28.969 3.471 1 85.75 95 GLN B O 1
ATOM 2098 N N . THR B 1 96 ? 0.019 28.922 3.904 1 89.62 96 THR B N 1
ATOM 2099 C CA . THR B 1 96 ? 0.114 27.578 3.359 1 89.62 96 THR B CA 1
ATOM 2100 C C . THR B 1 96 ? -0.707 26.594 4.195 1 89.62 96 THR B C 1
ATOM 2102 O O . THR B 1 96 ? -1.438 25.766 3.648 1 89.62 96 THR B O 1
ATOM 2105 N N . ALA B 1 97 ? -0.583 26.703 5.461 1 91 97 ALA B N 1
ATOM 2106 C CA . ALA B 1 97 ? -1.346 25.844 6.359 1 91 97 ALA B CA 1
ATOM 2107 C C . ALA B 1 97 ? -2.846 26.016 6.152 1 91 97 ALA B C 1
ATOM 2109 O O . ALA B 1 97 ? -3.596 25.047 6.105 1 91 97 ALA B O 1
ATOM 2110 N N . ARG B 1 98 ? -3.195 27.266 6.039 1 91.12 98 ARG B N 1
ATOM 2111 C CA . ARG B 1 98 ? -4.602 27.562 5.793 1 91.12 98 ARG B CA 1
ATOM 2112 C C . ARG B 1 98 ? -5.086 26.891 4.512 1 91.12 98 ARG B C 1
ATOM 2114 O O . ARG B 1 98 ? -6.129 26.234 4.5 1 91.12 98 ARG B O 1
ATOM 2121 N N . GLN B 1 99 ? -4.344 27.062 3.479 1 92.81 99 GLN B N 1
ATOM 2122 C CA . GLN B 1 99 ? -4.715 26.484 2.189 1 92.81 99 GLN B CA 1
ATOM 2123 C C . GLN B 1 99 ? -4.824 24.969 2.277 1 92.81 99 GLN B C 1
ATOM 2125 O O . GLN B 1 99 ? -5.754 24.375 1.721 1 92.81 99 GLN B O 1
ATOM 2130 N N . ARG B 1 100 ? -3.9 24.406 2.965 1 93 100 ARG B N 1
ATOM 2131 C CA . ARG B 1 100 ? -3.916 22.953 3.148 1 93 100 ARG B CA 1
ATOM 2132 C C . ARG B 1 100 ? -5.156 22.516 3.918 1 93 100 ARG B C 1
ATOM 2134 O O . ARG B 1 100 ? -5.828 21.562 3.529 1 93 100 ARG B O 1
ATOM 2141 N N . LEU B 1 101 ? -5.395 23.188 4.977 1 92.25 101 LEU B N 1
ATOM 2142 C CA . LEU B 1 101 ? -6.547 22.859 5.805 1 92.25 101 LEU B CA 1
ATOM 2143 C C . LEU B 1 101 ? -7.84 22.953 5.004 1 92.25 101 LEU B C 1
ATOM 2145 O O . LEU B 1 101 ? -8.68 22.062 5.066 1 92.25 101 LEU B O 1
ATOM 2149 N N . GLU B 1 102 ? -7.945 23.984 4.297 1 92.56 102 GLU B N 1
ATOM 2150 C CA . GLU B 1 102 ? -9.141 24.188 3.486 1 92.56 102 GLU B CA 1
ATOM 2151 C C . GLU B 1 102 ? -9.297 23.094 2.439 1 92.56 102 GLU B C 1
ATOM 2153 O O . GLU B 1 102 ? -10.375 22.516 2.299 1 92.56 102 GLU B O 1
ATOM 2158 N N . ALA B 1 103 ? -8.266 22.844 1.737 1 93.12 103 ALA B N 1
ATOM 2159 C CA . ALA B 1 103 ? -8.305 21.844 0.679 1 93.12 103 ALA B CA 1
ATOM 2160 C C . ALA B 1 103 ? -8.633 20.453 1.244 1 93.12 103 ALA B C 1
ATOM 2162 O O . ALA B 1 103 ? -9.492 19.75 0.719 1 93.12 103 ALA B O 1
ATOM 2163 N N . MET B 1 104 ? -7.973 20.094 2.289 1 93.06 104 MET B N 1
ATOM 2164 C CA . MET B 1 104 ? -8.188 18.797 2.924 1 93.06 104 MET B CA 1
ATOM 2165 C C . MET B 1 104 ? -9.609 18.672 3.451 1 93.06 104 MET B C 1
ATOM 2167 O O . MET B 1 104 ? -10.266 17.641 3.246 1 93.06 104 MET B O 1
ATOM 2171 N N . SER B 1 105 ? -10.016 19.719 4.098 1 92.38 105 SER B N 1
ATOM 2172 C CA . SER B 1 105 ? -11.352 19.688 4.672 1 92.38 105 SER B CA 1
ATOM 2173 C C . SER B 1 105 ? -12.422 19.594 3.584 1 92.38 105 SER B C 1
ATOM 2175 O O . SER B 1 105 ? -13.398 18.844 3.727 1 92.38 105 SER B O 1
ATOM 2177 N N . LEU B 1 106 ? -12.25 20.266 2.549 1 91.12 106 LEU B N 1
ATOM 2178 C CA . LEU B 1 106 ? -13.195 20.234 1.438 1 91.12 106 LEU B CA 1
ATOM 2179 C C . LEU B 1 106 ? -13.281 18.812 0.857 1 91.12 106 LEU B C 1
ATOM 2181 O O . LEU B 1 106 ? -14.375 18.328 0.593 1 91.12 106 LEU B O 1
ATOM 2185 N N . SER B 1 107 ? -12.156 18.219 0.689 1 90.94 107 SER B N 1
ATOM 2186 C CA . SER B 1 107 ? -12.094 16.859 0.161 1 90.94 107 SER B CA 1
ATOM 2187 C C . SER B 1 107 ? -12.828 15.875 1.071 1 90.94 107 SER B C 1
ATOM 2189 O O . SER B 1 107 ? -13.555 15 0.593 1 90.94 107 SER B O 1
ATOM 2191 N N . LEU B 1 108 ? -12.75 16.031 2.328 1 93.19 108 LEU B N 1
ATOM 2192 C CA . LEU B 1 108 ? -13.328 15.109 3.297 1 93.19 108 LEU B CA 1
ATOM 2193 C C . LEU B 1 108 ? -14.82 15.375 3.475 1 93.19 108 LEU B C 1
ATOM 2195 O O . LEU B 1 108 ? -15.594 14.445 3.699 1 93.19 108 LEU B O 1
ATOM 2199 N N . GLN B 1 109 ? -15.203 16.609 3.469 1 88.94 109 GLN B N 1
ATOM 2200 C CA . GLN B 1 109 ? -16.594 16.984 3.643 1 88.94 109 GLN B CA 1
ATOM 2201 C C . GLN B 1 109 ? -17.484 16.312 2.594 1 88.94 109 GLN B C 1
ATOM 2203 O O . GLN B 1 109 ? -18.625 15.93 2.887 1 88.94 109 GLN B O 1
ATOM 2208 N N . GLN B 1 110 ? -16.969 16.062 1.506 1 86.62 110 GLN B N 1
ATOM 2209 C CA . GLN B 1 110 ? -17.734 15.469 0.404 1 86.62 110 GLN B CA 1
ATOM 2210 C C . GLN B 1 110 ? -17.953 13.977 0.634 1 86.62 110 GLN B C 1
ATOM 2212 O O . GLN B 1 110 ? -18.875 13.391 0.053 1 86.62 110 GLN B O 1
ATOM 2217 N N . LEU B 1 111 ? -17.297 13.266 1.464 1 88.12 111 LEU B N 1
ATOM 2218 C CA . LEU B 1 111 ? -17.328 11.82 1.614 1 88.12 111 LEU B CA 1
ATOM 2219 C C . LEU B 1 111 ? -18.203 11.406 2.797 1 88.12 111 LEU B C 1
ATOM 2221 O O . LEU B 1 111 ? -18.703 10.281 2.846 1 88.12 111 LEU B O 1
ATOM 2225 N N . ASN B 1 112 ? -18.594 12.258 3.717 1 84.38 112 ASN B N 1
ATOM 2226 C CA . ASN B 1 112 ? -19.312 11.898 4.934 1 84.38 112 ASN B CA 1
ATOM 2227 C C . ASN B 1 112 ? -18.672 10.703 5.637 1 84.38 112 ASN B C 1
ATOM 2229 O O . ASN B 1 112 ? -19.344 9.727 5.965 1 84.38 112 ASN B O 1
ATOM 2233 N N . ILE B 1 113 ? -17.469 10.609 5.816 1 90.94 113 ILE B N 1
ATOM 2234 C CA . ILE B 1 113 ? -16.672 9.578 6.473 1 90.94 113 ILE B CA 1
ATOM 2235 C C . ILE B 1 113 ? -15.984 10.156 7.703 1 90.94 113 ILE B C 1
ATOM 2237 O O . ILE B 1 113 ? -15.562 11.32 7.695 1 90.94 113 ILE B O 1
ATOM 2241 N N . SER B 1 114 ? -15.93 9.383 8.766 1 93.75 114 SER B N 1
ATOM 2242 C CA . SER B 1 114 ? -15.133 9.781 9.922 1 93.75 114 SER B CA 1
ATOM 2243 C C . SER B 1 114 ? -13.711 10.148 9.516 1 93.75 114 SER B C 1
ATOM 2245 O O . SER B 1 114 ? -13.047 9.398 8.797 1 93.75 114 SER B O 1
ATOM 2247 N N . SER B 1 115 ? -13.352 11.391 9.93 1 95.62 115 SER B N 1
ATOM 2248 C CA . SER B 1 115 ? -12.039 11.82 9.461 1 95.62 115 SER B CA 1
ATOM 2249 C C . SER B 1 115 ? -11.445 12.875 10.398 1 95.62 115 SER B C 1
ATOM 2251 O O . SER B 1 115 ? -12.141 13.422 11.25 1 95.62 115 SER B O 1
ATOM 2253 N N . GLU B 1 116 ? -10.156 13.016 10.25 1 96 116 GLU B N 1
ATOM 2254 C CA . GLU B 1 116 ? -9.414 14.078 10.922 1 96 116 GLU B CA 1
ATOM 2255 C C . GLU B 1 116 ? -8.289 14.609 10.039 1 96 116 GLU B C 1
ATOM 2257 O O . GLU B 1 116 ? -7.871 13.938 9.094 1 96 116 GLU B O 1
ATOM 2262 N N . VAL B 1 117 ? -7.891 15.867 10.383 1 96.25 117 VAL B N 1
ATOM 2263 C CA . VAL B 1 117 ? -6.871 16.562 9.609 1 96.25 117 VAL B CA 1
ATOM 2264 C C . VAL B 1 117 ? -5.742 17.016 10.531 1 96.25 117 VAL B C 1
ATOM 2266 O O . VAL B 1 117 ? -5.992 17.531 11.617 1 96.25 117 VAL B O 1
ATOM 2269 N N . HIS B 1 118 ? -4.527 16.797 10.047 1 96.06 118 HIS B N 1
ATOM 2270 C CA . HIS B 1 118 ? -3.367 17.234 10.82 1 96.06 118 HIS B CA 1
ATOM 2271 C C . HIS B 1 118 ? -2.381 18 9.938 1 96.06 118 HIS B C 1
ATOM 2273 O O . HIS B 1 118 ? -1.999 17.516 8.867 1 96.06 118 HIS B O 1
ATOM 2279 N N . ILE B 1 119 ? -2.031 19.172 10.43 1 95.31 119 ILE B N 1
ATOM 2280 C CA . ILE B 1 119 ? -0.878 19.875 9.891 1 95.31 119 ILE B CA 1
ATOM 2281 C C . ILE B 1 119 ? 0.349 19.609 10.758 1 95.31 119 ILE B C 1
ATOM 2283 O O . ILE B 1 119 ? 0.334 19.844 11.969 1 95.31 119 ILE B O 1
ATOM 2287 N N . LEU B 1 120 ? 1.314 19.047 10.133 1 94.81 120 LEU B N 1
ATOM 2288 C CA . LEU B 1 120 ? 2.586 18.797 10.805 1 94.81 120 LEU B CA 1
ATOM 2289 C C . LEU B 1 120 ? 3.584 19.906 10.508 1 94.81 120 LEU B C 1
ATOM 2291 O O . LEU B 1 120 ? 3.898 20.172 9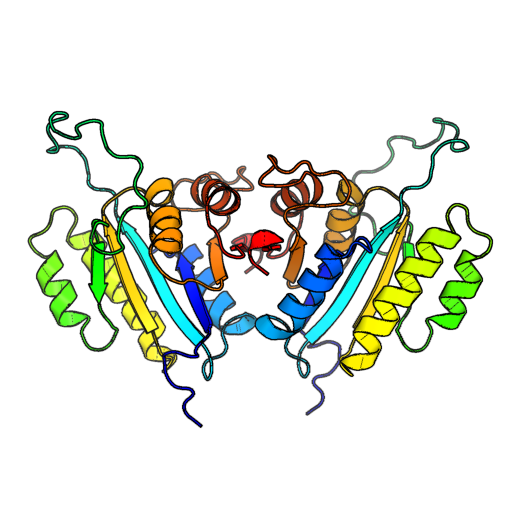.344 1 94.81 120 LEU B O 1
ATOM 2295 N N . TRP B 1 121 ? 4.113 20.531 11.523 1 93.25 121 TRP B N 1
ATOM 2296 C CA . TRP B 1 121 ? 5.039 21.641 11.344 1 93.25 121 TRP B CA 1
ATOM 2297 C C . TRP B 1 121 ? 6.473 21.141 11.203 1 93.25 121 TRP B C 1
ATOM 2299 O O . TRP B 1 121 ? 7.188 21 12.195 1 93.25 121 TRP B O 1
ATOM 2309 N N 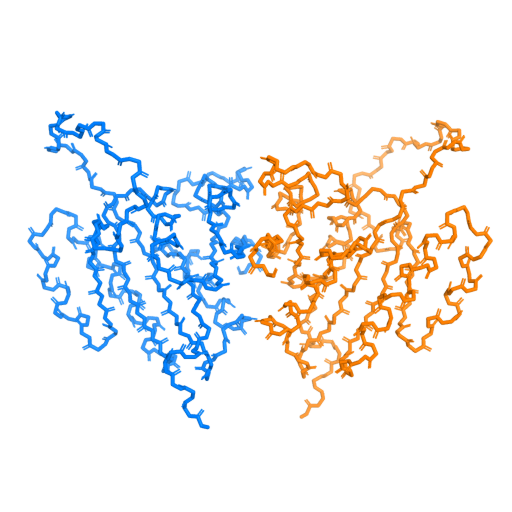. GLY B 1 122 ? 6.891 20.984 9.969 1 92.75 122 GLY B N 1
ATOM 2310 C CA . GLY B 1 122 ? 8.227 20.484 9.711 1 92.75 122 GLY B CA 1
ATOM 2311 C C . GLY B 1 122 ? 8.312 19.641 8.445 1 92.75 122 GLY B C 1
ATOM 2312 O O . GLY B 1 122 ? 7.527 19.828 7.516 1 92.75 122 GLY B O 1
ATOM 2313 N N . GLU B 1 123 ? 9.328 18.781 8.383 1 92.94 123 GLU B N 1
ATOM 2314 C CA . GLU B 1 123 ? 9.57 17.953 7.199 1 92.94 123 GLU B CA 1
ATOM 2315 C C . GLU B 1 123 ? 8.711 16.703 7.215 1 92.94 123 GLU B C 1
ATOM 2317 O O . GLU B 1 123 ? 8.688 15.969 8.203 1 92.94 123 GLU B O 1
ATOM 2322 N N . ALA B 1 124 ? 8.109 16.469 6.109 1 95.12 124 ALA B N 1
ATOM 2323 C CA . ALA B 1 124 ? 7.266 15.289 5.977 1 95.12 124 ALA B CA 1
ATOM 2324 C C . ALA B 1 124 ? 8.062 14.016 6.246 1 95.12 124 ALA B C 1
ATOM 2326 O O . ALA B 1 124 ? 7.598 13.125 6.965 1 95.12 124 ALA B O 1
ATOM 2327 N N . LYS B 1 125 ? 9.227 14.008 5.734 1 94.44 125 LYS B N 1
ATOM 2328 C CA . LYS B 1 125 ? 10.078 12.82 5.84 1 94.44 125 LYS B CA 1
ATOM 2329 C C . LYS B 1 125 ? 10.32 12.445 7.297 1 94.44 125 LYS B C 1
ATOM 2331 O O . LYS B 1 125 ? 10.422 11.266 7.629 1 94.44 125 LYS B O 1
ATOM 2336 N N . ALA B 1 126 ? 10.336 13.406 8.109 1 94.94 126 ALA B N 1
ATOM 2337 C CA . ALA B 1 126 ? 10.602 13.188 9.523 1 94.94 126 ALA B CA 1
ATOM 2338 C C . ALA B 1 126 ? 9.305 12.992 10.305 1 94.94 126 ALA B C 1
ATOM 2340 O O . ALA B 1 126 ? 9.203 12.094 11.148 1 94.94 126 ALA B O 1
ATOM 2341 N N . LEU B 1 127 ? 8.32 13.719 10.016 1 96.44 127 LEU B N 1
ATOM 2342 C CA . LEU B 1 127 ? 7.191 13.844 10.938 1 96.44 127 LEU B CA 1
ATOM 2343 C C . LEU B 1 127 ? 6.113 12.82 10.609 1 96.44 127 LEU B C 1
ATOM 2345 O O . LEU B 1 127 ? 5.363 12.398 11.492 1 96.44 127 LEU B O 1
ATOM 2349 N N . ILE B 1 128 ? 6.004 12.359 9.367 1 97.31 128 ILE B N 1
ATOM 2350 C CA . ILE B 1 128 ? 4.973 11.383 9.031 1 97.31 128 ILE B CA 1
ATOM 2351 C C . ILE B 1 128 ? 5.281 10.055 9.727 1 97.31 128 ILE B C 1
ATOM 2353 O O . ILE B 1 128 ? 4.422 9.492 10.406 1 97.31 128 ILE B O 1
ATOM 2357 N N . PRO B 1 129 ? 6.535 9.578 9.648 1 97.12 129 PRO B N 1
ATOM 2358 C CA . PRO B 1 129 ? 6.832 8.367 10.414 1 97.12 129 PRO B CA 1
ATOM 2359 C C . PRO B 1 129 ? 6.625 8.547 11.914 1 97.12 129 PRO B C 1
ATOM 2361 O O . PRO B 1 129 ? 6.078 7.668 12.586 1 97.12 129 PRO B O 1
ATOM 2364 N N . ARG B 1 130 ? 7.004 9.68 12.414 1 97.12 130 ARG B N 1
ATOM 2365 C CA . ARG B 1 130 ? 6.832 9.938 13.844 1 97.12 130 ARG B CA 1
ATOM 2366 C C . ARG B 1 130 ? 5.355 9.914 14.227 1 97.12 130 ARG B C 1
ATOM 2368 O O . ARG B 1 130 ? 4.992 9.406 15.289 1 97.12 130 ARG B O 1
ATOM 2375 N N . PHE B 1 131 ? 4.582 10.484 13.383 1 97.62 131 PHE B N 1
ATOM 2376 C CA . PHE B 1 131 ? 3.146 10.469 13.641 1 97.62 131 PHE B CA 1
ATOM 2377 C C . PHE B 1 131 ? 2.627 9.039 13.727 1 97.62 131 PHE B C 1
ATOM 2379 O O . PHE B 1 131 ? 1.881 8.703 14.648 1 97.62 131 PHE B O 1
ATOM 2386 N N . THR B 1 132 ? 3.043 8.188 12.766 1 96.88 132 THR B N 1
ATOM 2387 C CA . THR B 1 132 ? 2.537 6.824 12.719 1 96.88 132 THR B CA 1
ATOM 2388 C C . THR B 1 132 ? 3.096 5.996 13.875 1 96.88 132 THR B C 1
ATOM 2390 O O . THR B 1 132 ? 2.559 4.934 14.195 1 96.88 132 THR B O 1
ATOM 2393 N N . GLU B 1 133 ? 4.113 6.449 14.477 1 95.31 133 GLU B N 1
ATOM 2394 C CA . GLU B 1 133 ? 4.648 5.801 15.672 1 95.31 133 GLU B CA 1
ATOM 2395 C C . GLU B 1 133 ? 3.877 6.219 16.922 1 95.31 133 GLU B C 1
ATOM 2397 O O . GLU B 1 133 ? 3.664 5.41 17.828 1 95.31 133 GLU B O 1
ATOM 2402 N N . ALA B 1 134 ? 3.467 7.418 16.906 1 96.06 134 ALA B N 1
ATOM 2403 C CA . ALA B 1 134 ? 2.838 8 18.078 1 96.06 134 ALA B CA 1
ATOM 2404 C C . ALA B 1 134 ? 1.339 7.719 18.094 1 96.06 134 ALA B C 1
ATOM 2406 O O . ALA B 1 134 ? 0.692 7.832 19.141 1 96.06 134 ALA B O 1
ATOM 2407 N N . HIS B 1 135 ? 0.776 7.43 16.938 1 95.56 135 HIS B N 1
ATOM 2408 C CA . HIS B 1 135 ? -0.658 7.199 16.812 1 95.56 135 HIS B CA 1
ATOM 2409 C C . HIS B 1 135 ? -0.94 5.863 16.141 1 95.56 135 HIS B C 1
ATOM 2411 O O . HIS B 1 135 ? -0.134 5.383 15.336 1 95.56 135 HIS B O 1
ATOM 2417 N N . LYS B 1 136 ? -2.01 5.352 16.469 1 95 136 LYS B N 1
ATOM 2418 C CA . LYS B 1 136 ? -2.412 4.133 15.781 1 95 136 LYS B CA 1
ATOM 2419 C C . LYS B 1 136 ? -2.775 4.418 14.328 1 95 136 LYS B C 1
ATOM 2421 O O . LYS B 1 136 ? -3.707 5.176 14.047 1 95 136 LYS B O 1
ATOM 2426 N N . VAL B 1 137 ? -2.111 3.879 13.461 1 96.75 137 VAL B N 1
ATOM 2427 C CA . VAL B 1 137 ? -2.361 3.912 12.023 1 96.75 137 VAL B CA 1
ATOM 2428 C C . VAL B 1 137 ? -2.303 2.494 11.453 1 96.75 137 VAL B C 1
ATOM 2430 O O . VAL B 1 137 ? -1.279 1.814 11.57 1 96.75 137 VAL B O 1
ATOM 2433 N N . ASP B 1 138 ? -3.395 2.102 10.836 1 96.69 138 ASP B N 1
ATOM 2434 C CA . ASP B 1 138 ? -3.469 0.731 10.336 1 96.69 138 ASP B CA 1
ATOM 2435 C C . ASP B 1 138 ? -2.941 0.64 8.906 1 96.69 138 ASP B C 1
ATOM 2437 O O . ASP B 1 138 ? -2.564 -0.44 8.445 1 96.69 138 ASP B O 1
ATOM 2441 N N . LEU B 1 139 ? -2.969 1.735 8.234 1 97.88 139 LEU B N 1
ATOM 2442 C CA . LEU B 1 139 ? -2.514 1.827 6.848 1 97.88 139 LEU B CA 1
ATOM 2443 C C . LEU B 1 139 ? -2.111 3.258 6.504 1 97.88 139 LEU B C 1
ATOM 2445 O O . LEU B 1 139 ? -2.854 4.199 6.785 1 97.88 139 LEU B O 1
ATOM 2449 N N . LEU B 1 140 ? -0.914 3.396 5.973 1 98.44 140 LEU B N 1
ATOM 2450 C CA . LEU B 1 140 ? -0.462 4.688 5.461 1 98.44 140 LEU B CA 1
ATOM 2451 C C . LEU B 1 140 ? -0.412 4.68 3.938 1 98.44 140 LEU B C 1
ATOM 2453 O O . LEU B 1 140 ? 0.15 3.762 3.334 1 98.44 140 LEU B O 1
ATOM 2457 N N . ILE B 1 141 ? -1.018 5.656 3.324 1 98.44 141 ILE B N 1
ATOM 2458 C CA . ILE B 1 141 ? -0.993 5.84 1.877 1 98.44 141 ILE B CA 1
ATOM 2459 C C . ILE B 1 141 ? -0.17 7.074 1.525 1 98.44 141 ILE B C 1
ATOM 2461 O O . ILE B 1 141 ? -0.448 8.172 2.014 1 98.44 141 ILE B O 1
ATOM 2465 N N . VAL B 1 142 ? 0.855 6.879 0.69 1 97.25 142 VAL B N 1
ATOM 2466 C CA . VAL B 1 142 ? 1.73 7.973 0.276 1 97.25 142 VAL B CA 1
ATOM 2467 C C . VAL B 1 142 ? 1.933 7.926 -1.237 1 97.25 142 VAL B C 1
ATOM 2469 O O . VAL B 1 142 ? 1.806 6.867 -1.855 1 97.25 142 VAL B O 1
ATOM 2472 N N . GLY B 1 143 ? 2.137 9.086 -1.756 1 94.94 143 GLY B N 1
ATOM 2473 C CA . GLY B 1 143 ? 2.57 9.133 -3.143 1 94.94 143 GLY B CA 1
ATOM 2474 C C . GLY B 1 143 ? 4.043 8.812 -3.316 1 94.94 143 GLY B C 1
ATOM 2475 O O . GLY B 1 143 ? 4.844 9.039 -2.408 1 94.94 143 GLY B O 1
ATOM 2476 N N . SER B 1 144 ? 4.367 8.32 -4.492 1 88.06 144 SER B N 1
ATOM 2477 C CA . SER B 1 144 ? 5.766 8.016 -4.777 1 88.06 144 SER B CA 1
ATOM 2478 C C . SER B 1 144 ? 6.586 9.281 -4.969 1 88.06 144 SER B C 1
ATOM 2480 O O . SER B 1 144 ? 7.801 9.281 -4.777 1 88.06 144 SER B O 1
ATOM 2482 N N . ARG B 1 145 ? 5.867 10.328 -5.434 1 79.56 145 ARG B N 1
ATOM 2483 C CA . ARG B 1 145 ? 6.531 11.609 -5.676 1 79.56 145 ARG B CA 1
ATOM 2484 C C . ARG B 1 145 ? 5.816 12.742 -4.953 1 79.56 145 ARG B C 1
ATOM 2486 O O . ARG B 1 145 ? 4.613 12.656 -4.691 1 79.56 145 ARG B O 1
ATOM 2493 N N . GLY B 1 146 ? 6.645 13.758 -4.574 1 71.25 146 GLY B N 1
ATOM 2494 C CA . GLY B 1 146 ? 6.105 14.961 -3.955 1 71.25 146 GLY B CA 1
ATOM 2495 C C . GLY B 1 146 ? 6.594 16.234 -4.609 1 71.25 146 GLY B C 1
ATOM 2496 O O . GLY B 1 146 ? 6.973 16.234 -5.781 1 71.25 146 GLY B O 1
ATOM 2497 N N . LEU B 1 147 ? 6.395 17.375 -4.008 1 67.69 147 LEU B N 1
ATOM 2498 C CA . LEU B 1 147 ? 6.602 18.719 -4.504 1 67.69 147 LEU B CA 1
ATOM 2499 C C . LEU B 1 147 ? 8.016 18.891 -5.043 1 67.69 147 LEU B C 1
ATOM 2501 O O . LEU B 1 147 ? 8.234 19.625 -6.02 1 67.69 147 LEU B O 1
ATOM 2505 N N . GLY B 1 148 ? 8.914 18.031 -4.715 1 67.75 148 GLY B N 1
ATOM 2506 C CA . GLY B 1 148 ? 10.312 18.219 -5.066 1 67.75 148 GLY B CA 1
ATOM 2507 C C . GLY B 1 148 ? 10.883 17.094 -5.902 1 67.75 148 GLY B C 1
ATOM 2508 O O . GLY B 1 148 ? 12.047 17.141 -6.316 1 67.75 148 GLY B O 1
ATOM 2509 N N . ALA B 1 149 ? 10.023 16.234 -6.281 1 67.12 149 ALA B N 1
ATOM 2510 C CA . ALA B 1 149 ? 10.594 15.078 -6.949 1 67.12 149 ALA B CA 1
ATOM 2511 C C . ALA B 1 149 ? 10.664 15.289 -8.461 1 67.12 149 ALA B C 1
ATOM 2513 O O . ALA B 1 149 ? 9.766 15.891 -9.047 1 67.12 149 ALA B O 1
ATOM 2514 N N . VAL B 1 150 ? 11.836 14.984 -8.961 1 72.62 150 VAL B N 1
ATOM 2515 C CA . VAL B 1 150 ? 12.023 15.055 -10.406 1 72.62 150 VAL B CA 1
ATOM 2516 C C . VAL B 1 150 ? 11.422 13.82 -11.07 1 72.62 150 VAL B C 1
ATOM 2518 O O . VAL B 1 150 ? 11.227 12.789 -10.414 1 72.62 150 VAL B O 1
ATOM 2521 N N . LYS B 1 151 ? 11.227 13.891 -12.289 1 72.19 151 LYS B N 1
ATOM 2522 C CA . LYS B 1 151 ? 10.484 12.891 -13.047 1 72.19 151 LYS B CA 1
ATOM 2523 C C . LYS B 1 151 ? 11.227 11.555 -13.055 1 72.19 151 LYS B C 1
ATOM 2525 O O . LYS B 1 151 ? 10.602 10.492 -13.164 1 72.19 151 LYS B O 1
ATOM 2530 N N . SER B 1 152 ? 12.469 11.656 -12.82 1 76.44 152 SER B N 1
ATOM 2531 C CA . SER B 1 152 ? 13.281 10.453 -12.969 1 76.44 152 SER B CA 1
ATOM 2532 C C . SER B 1 152 ? 13.297 9.641 -11.68 1 76.44 152 SER B C 1
ATOM 2534 O O . SER B 1 152 ? 13.734 8.492 -11.672 1 76.44 152 SER B O 1
ATOM 2536 N N . VAL B 1 153 ? 12.75 10.289 -10.688 1 74.94 153 VAL B N 1
ATOM 2537 C CA . VAL B 1 153 ? 12.789 9.594 -9.406 1 74.94 153 VAL B CA 1
ATOM 2538 C C . VAL B 1 153 ? 11.609 8.641 -9.297 1 74.94 153 VAL B C 1
ATOM 2540 O O . VAL B 1 153 ? 10.461 9.039 -9.508 1 74.94 153 VAL B O 1
ATOM 2543 N N . PHE B 1 154 ? 11.875 7.473 -9.008 1 80.38 154 PHE B N 1
ATOM 2544 C CA . PHE B 1 154 ? 10.828 6.461 -8.93 1 80.38 154 PHE B CA 1
ATOM 2545 C C . PHE B 1 154 ? 10.172 6.457 -7.555 1 80.38 154 PHE B C 1
ATOM 2547 O O . PHE B 1 154 ? 8.953 6.301 -7.441 1 80.38 154 PHE B O 1
ATOM 2554 N N . LEU B 1 155 ? 11.023 6.699 -6.609 1 88.69 155 LEU B N 1
ATOM 2555 C CA . LEU B 1 155 ? 10.547 6.73 -5.23 1 88.69 155 LEU B CA 1
ATOM 2556 C C . LEU B 1 155 ? 11.086 7.949 -4.496 1 88.69 155 LEU B C 1
ATOM 2558 O O . LEU B 1 155 ? 12.297 8.094 -4.332 1 88.69 155 LEU B O 1
ATOM 2562 N N . GLY B 1 156 ? 10.258 8.758 -4.07 1 89.44 156 GLY B N 1
ATOM 2563 C CA . GLY B 1 156 ? 10.648 9.969 -3.375 1 89.44 156 GLY B CA 1
ATOM 2564 C C . GLY B 1 156 ? 11.203 9.711 -1.989 1 89.44 156 GLY B C 1
ATOM 2565 O O . GLY B 1 156 ? 11.031 8.625 -1.441 1 89.44 156 GLY B O 1
ATOM 2566 N N . SER B 1 157 ? 11.797 10.695 -1.415 1 91.19 157 SER B N 1
ATOM 2567 C CA . SER B 1 157 ? 12.477 10.586 -0.127 1 91.19 157 SER B CA 1
ATOM 2568 C C . SER B 1 157 ? 11.484 10.32 0.999 1 91.19 157 SER B C 1
ATOM 2570 O O . SER B 1 157 ? 11.758 9.523 1.902 1 91.19 157 SER B O 1
ATOM 2572 N N . VAL B 1 158 ? 10.305 10.93 0.969 1 93.38 158 VAL B N 1
ATOM 2573 C CA . VAL B 1 158 ? 9.305 10.75 2.016 1 93.38 158 VAL B CA 1
ATOM 2574 C C . VAL B 1 158 ? 8.766 9.328 1.973 1 93.38 158 VAL B C 1
ATOM 2576 O O . VAL B 1 158 ? 8.734 8.633 2.994 1 93.38 158 VAL B O 1
ATOM 2579 N N . SER B 1 159 ? 8.352 8.898 0.785 1 95.06 159 SER B N 1
ATOM 2580 C CA . SER B 1 159 ? 7.816 7.543 0.664 1 95.06 159 SER B CA 1
ATOM 2581 C C . SER B 1 159 ? 8.867 6.5 1.037 1 95.06 159 SER B C 1
ATOM 2583 O O . SER B 1 159 ? 8.555 5.52 1.715 1 95.06 159 SER B O 1
ATOM 2585 N N . ASP B 1 160 ? 10.055 6.715 0.634 1 93.06 160 ASP B N 1
ATOM 2586 C CA . ASP B 1 160 ? 11.141 5.801 0.976 1 93.06 160 ASP B CA 1
ATOM 2587 C C . ASP B 1 160 ? 11.32 5.707 2.488 1 93.06 160 ASP B C 1
ATOM 2589 O O . ASP B 1 160 ? 11.422 4.609 3.039 1 93.06 160 ASP B O 1
ATOM 2593 N N . THR B 1 161 ? 11.375 6.84 3.133 1 94.75 161 THR B N 1
ATOM 2594 C CA . THR B 1 161 ? 11.547 6.879 4.582 1 94.75 161 THR B CA 1
ATOM 2595 C C . THR B 1 161 ? 10.359 6.234 5.285 1 94.75 161 THR B C 1
ATOM 2597 O O . THR B 1 161 ? 10.539 5.5 6.262 1 94.75 161 THR B O 1
ATOM 2600 N N . CYS B 1 162 ? 9.172 6.477 4.82 1 96.44 162 CYS B N 1
ATOM 2601 C CA . CYS B 1 162 ? 7.984 5.875 5.414 1 96.44 162 CYS B CA 1
ATOM 2602 C C . CYS B 1 162 ? 8.055 4.352 5.344 1 96.44 162 CYS B C 1
ATOM 2604 O O . CYS B 1 162 ? 7.727 3.668 6.312 1 96.44 162 CYS B O 1
ATOM 2606 N N . LEU B 1 163 ? 8.492 3.859 4.234 1 94.94 163 LEU B N 1
ATOM 2607 C CA . LEU B 1 163 ? 8.602 2.416 4.051 1 94.94 163 LEU B CA 1
ATOM 2608 C C . LEU B 1 163 ? 9.57 1.815 5.066 1 94.94 163 LEU B C 1
ATOM 2610 O O . LEU B 1 163 ? 9.359 0.703 5.555 1 94.94 163 LEU B O 1
ATOM 2614 N N . LYS B 1 164 ? 10.508 2.543 5.41 1 92.25 164 LYS B N 1
ATOM 2615 C CA . LYS B 1 164 ? 11.562 2.041 6.277 1 92.25 164 LYS B CA 1
ATOM 2616 C C . LYS B 1 164 ? 11.211 2.232 7.75 1 92.25 164 LYS B C 1
ATOM 2618 O O . LYS B 1 164 ? 11.602 1.429 8.602 1 92.25 164 LYS B O 1
ATOM 2623 N N . GLU B 1 165 ? 10.406 3.244 8.031 1 93.38 165 GLU B N 1
ATOM 2624 C CA . GLU B 1 165 ? 10.352 3.654 9.43 1 93.38 165 GLU B CA 1
ATOM 2625 C C . GLU B 1 165 ? 8.938 3.488 9.992 1 93.38 165 GLU B C 1
ATOM 2627 O O . GLU B 1 165 ? 8.758 3.412 11.211 1 93.38 165 GLU B O 1
ATOM 2632 N N . CYS B 1 166 ? 7.969 3.543 9.18 1 95.19 166 CYS B N 1
ATOM 2633 C CA . CYS B 1 166 ? 6.609 3.455 9.703 1 95.19 166 CYS B CA 1
ATOM 2634 C C . CYS B 1 166 ? 6.301 2.047 10.195 1 95.19 166 CYS B C 1
ATOM 2636 O O . CYS B 1 166 ? 6.594 1.066 9.508 1 95.19 166 CYS B O 1
ATOM 2638 N N . PRO B 1 167 ? 5.688 1.912 11.328 1 94 167 PRO B N 1
ATOM 2639 C CA . PRO B 1 167 ? 5.395 0.596 11.898 1 94 167 PRO B CA 1
ATOM 2640 C C . PRO B 1 167 ? 4.141 -0.039 11.305 1 94 167 PRO B C 1
ATOM 2642 O O . PRO B 1 167 ? 3.701 -1.098 11.766 1 94 167 PRO B O 1
ATOM 2645 N N . CYS B 1 168 ? 3.541 0.53 10.359 1 95.62 168 CYS B N 1
ATOM 2646 C CA . CYS B 1 168 ? 2.307 0.069 9.734 1 95.62 168 CYS B CA 1
ATOM 2647 C C . CYS B 1 168 ? 2.523 -0.24 8.258 1 95.62 168 CYS B C 1
ATOM 2649 O O . CYS B 1 168 ? 3.527 0.17 7.676 1 95.62 168 CYS B O 1
ATOM 2651 N N . PRO B 1 169 ? 1.583 -1.011 7.602 1 97.38 169 PRO B N 1
ATOM 2652 C CA . PRO B 1 169 ? 1.628 -1.161 6.145 1 97.38 169 PRO B CA 1
ATOM 2653 C C . PRO B 1 169 ? 1.613 0.178 5.414 1 97.38 169 PRO B C 1
ATOM 2655 O O . PRO B 1 169 ? 0.928 1.111 5.84 1 97.38 169 PRO B O 1
ATOM 2658 N N . VAL B 1 170 ? 2.432 0.256 4.336 1 97.75 170 VAL B N 1
ATOM 2659 C CA . VAL B 1 170 ? 2.529 1.487 3.559 1 97.75 170 VAL B CA 1
ATOM 2660 C C . VAL B 1 170 ? 2.164 1.211 2.102 1 97.75 170 VAL B C 1
ATOM 2662 O O . VAL B 1 170 ? 2.732 0.317 1.471 1 97.75 170 VAL B O 1
ATOM 2665 N N . LEU B 1 171 ? 1.18 1.896 1.639 1 98.19 171 LEU B N 1
ATOM 2666 C CA . LEU B 1 171 ? 0.78 1.864 0.236 1 98.19 171 LEU B CA 1
ATOM 2667 C C . LEU B 1 171 ? 1.375 3.045 -0.525 1 98.19 171 LEU B C 1
ATOM 2669 O O . LEU B 1 171 ? 1.105 4.199 -0.194 1 98.19 171 LEU B O 1
ATOM 2673 N N . VAL B 1 172 ? 2.166 2.725 -1.495 1 97.38 172 VAL B N 1
ATOM 2674 C CA . VAL B 1 172 ? 2.795 3.742 -2.332 1 97.38 172 VAL B CA 1
ATOM 2675 C C . VAL B 1 172 ? 2.094 3.803 -3.688 1 97.38 172 VAL B C 1
ATOM 2677 O O . VAL B 1 172 ? 1.981 2.789 -4.379 1 97.38 172 VAL B O 1
ATOM 2680 N N . VAL B 1 173 ? 1.682 4.992 -4.023 1 95.88 173 VAL B N 1
ATOM 2681 C CA . VAL B 1 173 ? 0.942 5.188 -5.266 1 95.88 173 VAL B CA 1
ATOM 2682 C C . VAL B 1 173 ? 1.688 6.176 -6.164 1 95.88 173 VAL B C 1
ATOM 2684 O O . VAL B 1 173 ? 1.987 7.297 -5.746 1 95.88 173 VAL B O 1
ATOM 2687 N N . ARG B 1 174 ? 1.957 5.719 -7.371 1 88.75 174 ARG B N 1
ATOM 2688 C CA . ARG B 1 174 ? 2.594 6.609 -8.336 1 88.75 174 ARG B CA 1
ATOM 2689 C C . ARG B 1 174 ? 1.56 7.461 -9.062 1 88.75 174 ARG B C 1
ATOM 2691 O O . ARG B 1 174 ? 0.48 6.977 -9.406 1 88.75 174 ARG B O 1
ATOM 2698 N N . ASN B 1 175 ? 1.932 8.656 -9.289 1 74.81 175 ASN B N 1
ATOM 2699 C CA . ASN B 1 175 ? 1.017 9.594 -9.922 1 74.81 175 ASN B CA 1
ATOM 2700 C C . ASN B 1 175 ? 0.619 9.125 -11.32 1 74.81 175 ASN B C 1
ATOM 2702 O O . ASN B 1 175 ? -0.495 9.391 -11.773 1 74.81 175 ASN B O 1
ATOM 2706 N N . ALA B 1 176 ? 1.519 8.469 -11.867 1 68.19 176 ALA B N 1
ATOM 2707 C CA . ALA B 1 176 ? 1.267 8.023 -13.234 1 68.19 176 ALA B CA 1
ATOM 2708 C C . ALA B 1 176 ? 0.251 6.887 -13.258 1 68.19 176 ALA B C 1
ATOM 2710 O O . ALA B 1 176 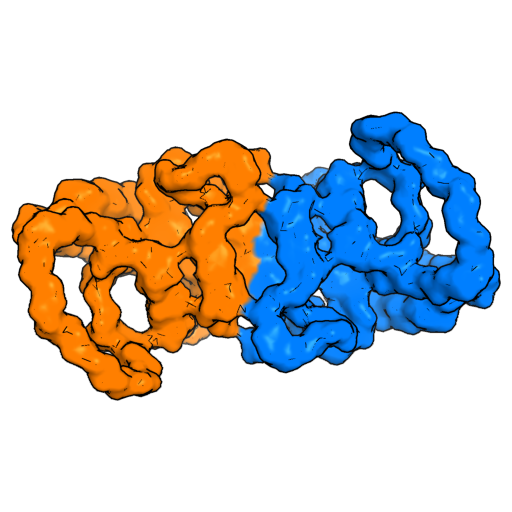? -0.294 6.559 -14.312 1 68.19 176 ALA B O 1
ATOM 2711 N N . THR B 1 177 ? -0.04 6.367 -12.156 1 73.12 177 THR B N 1
ATOM 2712 C CA . THR B 1 177 ? -0.894 5.184 -12.125 1 73.12 177 THR B CA 1
ATOM 2713 C C . THR B 1 177 ? -2.318 5.559 -11.727 1 73.12 177 THR B C 1
ATOM 2715 O O . THR B 1 177 ? -3.23 4.73 -11.812 1 73.12 177 THR B O 1
ATOM 2718 N N . VAL B 1 178 ? -2.426 6.734 -11.18 1 76.31 178 VAL B N 1
ATOM 2719 C CA . VAL B 1 178 ? -3.762 7.125 -10.742 1 76.31 178 VAL B CA 1
ATOM 2720 C C . VAL B 1 178 ? -4.176 8.414 -11.445 1 76.31 178 VAL B C 1
ATOM 2722 O O . VAL B 1 178 ? -3.322 9.203 -11.867 1 76.31 178 VAL B O 1
#

Solvent-accessible surface area (backbone atoms only — not comparable to full-atom values): 19732 Å² total; per-residue (Å²): 128,85,60,55,78,87,70,34,49,28,37,32,35,56,40,76,76,44,72,59,34,50,45,48,49,55,47,40,51,73,71,60,55,45,64,80,50,33,29,40,35,40,38,26,49,45,66,66,75,57,83,74,64,76,85,71,80,79,64,81,75,82,89,64,77,66,54,64,87,67,58,59,59,49,77,43,34,66,92,43,39,68,62,50,40,59,62,27,66,82,38,91,63,15,65,60,51,33,52,42,51,51,53,53,34,54,62,46,64,75,63,79,38,54,56,36,41,35,42,32,65,29,55,49,54,59,48,52,28,50,47,43,67,41,38,89,42,63,30,37,36,34,44,18,59,58,98,80,50,53,88,85,54,56,63,24,70,44,41,52,42,36,60,59,59,28,69,37,30,34,32,38,33,43,63,90,58,92,127,86,60,56,78,86,72,33,49,30,37,33,35,56,40,77,76,46,73,59,34,50,45,48,51,55,48,41,52,72,70,61,55,45,65,82,49,33,29,39,34,40,36,25,50,44,65,66,74,57,81,73,63,76,84,70,80,78,68,83,78,83,87,63,77,67,54,62,89,65,57,62,60,49,78,44,33,66,92,43,39,69,62,52,40,60,63,26,66,81,38,91,63,15,64,60,52,33,52,42,51,52,53,54,34,55,62,46,63,75,64,79,39,55,54,36,39,35,42,32,66,29,53,50,55,60,48,51,29,49,47,43,67,40,38,89,42,63,31,38,38,33,44,19,58,57,100,79,52,54,89,84,54,54,62,24,70,43,42,53,41,34,59,59,60,29,68,37,31,35,33,37,33,43,62,89,57,92

Foldseek 3Di:
DQPDPVQAAEEEEEAALDPLSVVLLVCCCVPPDDQRRHEYEYEYEDEQPPPPDDPPDPDPDDPDLPALVPFQKDKDALVCLVVSLVVLPPPRVSVSVNSVSVVVSVSVVVSNGHYMYMYGYHDLLPRVQSNLSNDPHAEYEYEQDDPPDDPPRRRDSSLVSCVVRHPHHYHYHYSVVD/DQPDPVQAAEEEEEAALDPLSVVLLVCCCVPPDDQRRHEYEYEYEDEQPPPPDDPPDPDDDDPDLPALVPFQKDKDALVCLVVSLVVLPPPRVSVSVNSRSVVVSVSVVVSNGHYMYMYGYHDLLPRVQSNLSNDPHAEYEYEQDDPPDDPPRRRDNSLVSCVVRHPHHYHYHYSVVD